Protein AF-A0A933HCQ3-F1 (afdb_monomer_lite)

Radius of gyration: 56.78 Å; chains: 1; bounding box: 106×87×163 Å

Sequence (301 aa):
MKMKKLTSVIAMLVLFSGIAFAVDNGTEFGIEDDLTILGTGGNWNDPDADIDGFTFIGGTIPAAQQLVTGQAGNVAISSAVQIGQAGAPMSYFGSSVTVNGYGIFLSTVQINDGNLKVGTGAAGLVLKSAGNGFAYWQTDTVGAGEPSGTARRVPMYQDDGVGLIETWLYGDVAGGGITLLNNSSMTITGAFGANGAAILGSGLTVTGASTFNGNITSTGTVFVQNGVNVTGGNASVTNNLTVNGNAQLGDAVGDLHAINTPTVAGTALRVLGGNTSGNIIQEWYSGDITAANRVAWIKKK

pLDDT: mean 79.83, std 13.55, range [37.88, 96.75]

Structure (mmCIF, N/CA/C/O backbone):
data_AF-A0A933HCQ3-F1
#
_entry.id   AF-A0A933HCQ3-F1
#
loop_
_atom_site.group_PDB
_atom_site.id
_atom_site.type_symbol
_atom_site.label_atom_id
_atom_site.label_alt_id
_atom_site.label_comp_id
_atom_site.label_asym_id
_atom_site.label_entity_id
_atom_site.label_seq_id
_atom_site.pdbx_PDB_ins_code
_atom_site.Cartn_x
_atom_site.Cartn_y
_atom_site.Cartn_z
_atom_site.occupancy
_atom_site.B_iso_or_equiv
_atom_site.auth_seq_id
_atom_site.auth_comp_id
_atom_site.auth_asym_id
_atom_site.auth_atom_id
_atom_site.pdbx_PDB_model_num
ATOM 1 N N . MET A 1 1 ? 63.234 65.894 -93.753 1.00 37.88 1 MET A N 1
ATOM 2 C CA . MET A 1 1 ? 62.163 65.711 -92.750 1.00 37.88 1 MET A CA 1
ATOM 3 C C . MET A 1 1 ? 61.544 64.327 -92.947 1.00 37.88 1 MET A C 1
ATOM 5 O O . MET A 1 1 ? 60.905 64.089 -93.958 1.00 37.88 1 MET A O 1
ATOM 9 N N . LYS A 1 2 ? 61.926 63.419 -92.035 1.00 40.84 2 LYS A N 1
ATOM 10 C CA . LYS A 1 2 ? 61.314 62.174 -91.508 1.00 40.84 2 LYS A CA 1
ATOM 11 C C . LYS A 1 2 ? 60.194 61.494 -92.324 1.00 40.84 2 LYS A C 1
ATOM 13 O O . LYS A 1 2 ? 59.140 62.073 -92.537 1.00 40.84 2 LYS A O 1
ATOM 18 N N . MET A 1 3 ? 60.466 60.308 -92.884 1.00 40.94 3 MET A N 1
ATOM 19 C CA . MET A 1 3 ? 60.371 58.940 -92.308 1.00 40.94 3 MET A CA 1
ATOM 20 C C . MET A 1 3 ? 58.951 58.350 -92.334 1.00 40.94 3 MET A C 1
ATOM 22 O O . MET A 1 3 ? 58.084 58.724 -91.551 1.00 40.94 3 MET A O 1
ATOM 26 N N . LYS A 1 4 ? 58.762 57.365 -93.222 1.00 43.38 4 LYS A N 1
ATOM 27 C CA . LYS A 1 4 ? 57.616 56.456 -93.305 1.00 43.38 4 LYS A CA 1
ATOM 28 C C . LYS A 1 4 ? 58.140 55.017 -93.402 1.00 43.38 4 LYS A C 1
ATOM 30 O O . LYS A 1 4 ? 58.991 54.748 -94.239 1.00 43.38 4 LYS A O 1
ATOM 35 N N . LYS A 1 5 ? 57.502 54.141 -92.618 1.00 51.41 5 LYS A N 1
ATOM 36 C CA . LYS A 1 5 ? 57.298 52.695 -92.830 1.00 51.41 5 LYS A CA 1
ATOM 37 C C . LYS A 1 5 ? 58.510 51.764 -92.687 1.00 51.41 5 LYS A C 1
ATOM 39 O O . LYS A 1 5 ? 59.228 51.545 -93.651 1.00 51.41 5 LYS A O 1
ATOM 44 N N . LEU A 1 6 ? 58.594 51.080 -91.541 1.00 47.34 6 LEU A N 1
ATOM 45 C CA . LEU A 1 6 ? 58.936 49.651 -91.497 1.00 47.34 6 LEU A CA 1
ATOM 46 C C . LEU A 1 6 ? 58.499 49.051 -90.148 1.00 47.34 6 LEU A C 1
ATOM 48 O O . LEU A 1 6 ? 59.204 49.141 -89.148 1.00 47.34 6 LEU A O 1
ATOM 52 N N . THR A 1 7 ? 57.293 48.490 -90.093 1.00 50.88 7 THR A N 1
ATOM 53 C CA . THR A 1 7 ? 56.787 47.773 -88.908 1.00 50.88 7 THR A CA 1
ATOM 54 C C . THR A 1 7 ? 55.817 46.692 -89.378 1.00 50.88 7 THR A C 1
ATOM 56 O O . THR A 1 7 ? 54.612 46.886 -89.314 1.00 50.88 7 THR A O 1
ATOM 59 N N . SER A 1 8 ? 56.326 45.608 -89.976 1.00 50.59 8 SER A N 1
ATOM 60 C CA . SER A 1 8 ? 55.549 44.398 -90.328 1.00 50.59 8 SER A CA 1
ATOM 61 C C . SER A 1 8 ? 56.470 43.291 -90.865 1.00 50.59 8 SER A C 1
ATOM 63 O O . SER A 1 8 ? 56.452 43.064 -92.064 1.00 50.59 8 SER A O 1
ATOM 65 N N . VAL A 1 9 ? 57.292 42.626 -90.030 1.00 51.97 9 VAL A N 1
ATOM 66 C CA . VAL A 1 9 ? 57.877 41.301 -90.396 1.00 51.97 9 VAL A CA 1
ATOM 67 C C . VAL A 1 9 ? 58.128 40.354 -89.196 1.00 51.97 9 VAL A C 1
ATOM 69 O O . VAL A 1 9 ? 58.150 39.149 -89.396 1.00 51.97 9 VAL A O 1
ATOM 72 N N . ILE A 1 10 ? 58.239 40.794 -87.934 1.00 50.91 10 ILE A N 1
ATOM 73 C CA . ILE A 1 10 ? 58.617 39.883 -86.817 1.00 50.91 10 ILE A CA 1
ATOM 74 C C . ILE A 1 10 ? 57.425 39.542 -85.900 1.00 50.91 10 ILE A C 1
ATOM 76 O O . ILE A 1 10 ? 57.468 39.766 -84.697 1.00 50.91 10 ILE A O 1
ATOM 80 N N . ALA A 1 11 ? 56.324 39.040 -86.467 1.00 48.50 11 ALA A N 1
ATOM 81 C CA . ALA A 1 11 ? 55.184 38.516 -85.690 1.00 48.50 11 ALA A CA 1
ATOM 82 C C . ALA A 1 11 ? 54.488 37.308 -86.353 1.00 48.50 11 ALA A C 1
ATOM 84 O O . ALA A 1 11 ? 53.366 36.963 -85.997 1.00 48.50 11 ALA A O 1
ATOM 85 N N . MET A 1 12 ? 55.136 36.660 -87.328 1.00 50.03 12 MET A N 1
ATOM 86 C CA . MET A 1 12 ? 54.518 35.611 -88.149 1.00 50.03 12 MET A CA 1
ATOM 87 C C . MET A 1 12 ? 55.419 34.372 -88.274 1.00 50.03 12 MET A C 1
ATOM 89 O O . MET A 1 12 ? 55.609 33.843 -89.362 1.00 50.03 12 MET A O 1
ATOM 93 N N . LEU A 1 13 ? 56.017 33.923 -87.163 1.00 48.66 13 LEU A N 1
ATOM 94 C CA . LEU A 1 13 ? 56.815 32.686 -87.134 1.00 48.66 13 LEU A CA 1
ATOM 95 C C . LEU A 1 13 ? 56.690 31.889 -85.818 1.00 48.66 13 LEU A C 1
ATOM 97 O O . LEU A 1 13 ? 57.643 31.249 -85.396 1.00 48.66 13 LEU A O 1
ATOM 101 N N . VAL A 1 14 ? 55.523 31.928 -85.158 1.00 53.59 14 VAL A N 1
ATOM 102 C CA . VAL A 1 14 ? 55.196 31.046 -84.008 1.00 53.59 14 VAL A CA 1
ATOM 103 C C . VAL A 1 14 ? 53.723 30.583 -84.049 1.00 53.59 14 VAL A C 1
ATOM 105 O O . VAL A 1 14 ? 53.085 30.418 -83.020 1.00 53.59 14 VAL A O 1
ATOM 108 N N . LEU A 1 15 ? 53.132 30.408 -85.240 1.00 51.41 15 LEU A N 1
ATOM 109 C CA . LEU A 1 15 ? 51.701 30.063 -85.385 1.00 51.41 15 LEU A CA 1
ATOM 110 C C . LEU A 1 15 ? 51.411 28.662 -85.948 1.00 51.41 15 LEU A C 1
ATOM 112 O O . LEU A 1 15 ? 50.277 28.379 -86.308 1.00 51.41 15 LEU A O 1
ATOM 116 N N . PHE A 1 16 ? 52.394 27.759 -85.977 1.00 51.88 16 PHE A N 1
ATOM 117 C CA . PHE A 1 16 ? 52.170 26.362 -86.377 1.00 51.88 16 PHE A CA 1
ATOM 118 C C . PHE A 1 16 ? 52.941 25.363 -85.503 1.00 51.88 16 PHE A C 1
ATOM 120 O O . PHE A 1 16 ? 53.554 24.423 -86.001 1.00 51.88 16 PHE A O 1
ATOM 127 N N . SER A 1 17 ? 52.893 25.515 -84.177 1.00 53.47 17 SER A N 1
ATOM 128 C CA . SER A 1 17 ? 52.980 24.322 -83.329 1.00 53.47 17 SER A CA 1
ATOM 129 C C . SER A 1 17 ? 51.619 23.641 -83.425 1.00 53.47 17 SER A C 1
ATOM 131 O O . SER A 1 17 ? 50.666 24.064 -82.769 1.00 53.47 17 SER A O 1
ATOM 133 N N . GLY A 1 18 ? 51.505 22.669 -84.333 1.00 51.50 18 GLY A N 1
ATOM 134 C CA . GLY A 1 18 ? 50.311 21.846 -84.456 1.00 51.50 18 GLY A CA 1
ATOM 135 C C . GLY A 1 18 ? 49.920 21.338 -83.077 1.00 51.50 18 GLY A C 1
ATOM 136 O O . GLY A 1 18 ? 50.744 20.763 -82.366 1.00 51.50 18 GLY A O 1
ATOM 137 N N . ILE A 1 19 ? 48.682 21.614 -82.683 1.00 54.12 19 ILE A N 1
ATOM 138 C CA . ILE A 1 19 ? 48.074 20.976 -81.527 1.00 54.12 19 ILE A CA 1
ATOM 139 C C . ILE A 1 19 ? 48.053 19.497 -81.898 1.00 54.12 19 ILE A C 1
ATOM 141 O O . ILE A 1 19 ? 47.295 19.089 -82.778 1.00 54.12 19 ILE A O 1
ATOM 145 N N . ALA A 1 20 ? 48.965 18.720 -81.319 1.00 47.94 20 ALA A N 1
ATOM 146 C CA . ALA A 1 20 ? 48.903 17.277 -81.391 1.00 47.94 20 ALA A CA 1
ATOM 147 C C . ALA A 1 20 ? 47.649 16.872 -80.615 1.00 47.94 20 ALA A C 1
ATOM 149 O O . ALA A 1 20 ? 47.683 16.690 -79.401 1.00 47.94 20 ALA A O 1
ATOM 150 N N . PHE A 1 21 ? 46.516 16.806 -81.310 1.00 58.28 21 PHE A N 1
ATOM 151 C CA . PHE A 1 21 ? 45.430 15.958 -80.865 1.00 58.28 21 PHE A CA 1
ATOM 152 C C . PHE A 1 21 ? 46.022 14.556 -80.822 1.00 58.28 21 PHE A C 1
ATOM 154 O O . PHE A 1 21 ? 46.608 14.108 -81.812 1.00 58.28 21 PHE A O 1
ATOM 161 N N . ALA A 1 22 ? 45.961 13.910 -79.660 1.00 53.69 22 ALA A N 1
ATOM 162 C CA . ALA A 1 22 ? 46.227 12.487 -79.589 1.00 53.69 22 ALA A CA 1
ATOM 163 C C . ALA A 1 22 ? 45.331 11.837 -80.649 1.00 53.69 22 ALA A C 1
ATOM 165 O O . ALA A 1 22 ? 44.110 11.972 -80.599 1.00 53.69 22 ALA A O 1
ATOM 166 N N . VAL A 1 23 ? 45.955 11.273 -81.681 1.00 55.88 23 VAL A N 1
ATOM 167 C CA . VAL A 1 23 ? 45.245 10.505 -82.695 1.00 55.88 23 VAL A CA 1
ATOM 168 C C . VAL A 1 23 ? 44.651 9.329 -81.942 1.00 55.88 23 VAL A C 1
ATOM 170 O O . VAL A 1 23 ? 45.407 8.551 -81.359 1.00 55.88 23 VAL A O 1
ATOM 173 N N . ASP A 1 24 ? 43.322 9.259 -81.904 1.00 55.72 24 ASP A N 1
ATOM 174 C CA . ASP A 1 24 ? 42.606 8.068 -81.468 1.00 55.72 24 ASP A CA 1
ATOM 175 C C . ASP A 1 24 ? 43.203 6.880 -82.229 1.00 55.72 24 ASP A C 1
ATOM 177 O O . ASP A 1 24 ? 43.185 6.832 -83.463 1.00 55.72 24 ASP A O 1
ATOM 181 N N . ASN A 1 25 ? 43.851 5.980 -81.495 1.00 66.06 25 ASN A N 1
ATOM 182 C CA . ASN A 1 25 ? 44.544 4.849 -82.091 1.00 66.06 25 ASN A CA 1
ATOM 183 C C . ASN A 1 25 ? 43.586 3.678 -82.365 1.00 66.06 25 ASN A C 1
ATOM 185 O O . ASN A 1 25 ? 44.060 2.594 -82.703 1.00 66.06 25 ASN A O 1
ATOM 189 N N . GLY A 1 26 ? 42.271 3.886 -82.210 1.00 64.81 26 GLY A N 1
ATOM 190 C CA . GLY A 1 26 ? 41.245 2.878 -82.443 1.00 64.81 26 GLY A CA 1
ATOM 191 C C . GLY A 1 26 ? 41.309 1.719 -81.453 1.00 64.81 26 GLY A C 1
ATOM 192 O O . GLY A 1 26 ? 40.880 0.621 -81.790 1.00 64.81 26 GLY A O 1
ATOM 193 N N . THR A 1 27 ? 41.882 1.934 -80.262 1.00 65.62 27 THR A N 1
ATOM 194 C CA . THR A 1 27 ? 41.908 0.922 -79.185 1.00 65.62 27 THR A CA 1
ATOM 195 C C . THR A 1 27 ? 40.726 1.083 -78.220 1.00 65.62 27 THR A C 1
ATOM 197 O O . THR A 1 27 ? 40.665 0.404 -77.200 1.00 65.62 27 THR A O 1
ATOM 200 N N . GLU A 1 28 ? 39.789 1.989 -78.508 1.00 74.06 28 GLU A N 1
ATOM 201 C CA . GLU A 1 28 ? 38.552 2.119 -77.741 1.00 74.06 28 GLU A CA 1
ATOM 202 C C . GLU A 1 28 ? 37.567 1.003 -78.120 1.00 74.06 28 GLU A C 1
ATOM 204 O O . GLU A 1 28 ? 37.415 0.652 -79.290 1.00 74.06 28 GLU A O 1
ATOM 209 N N . PHE A 1 29 ? 36.894 0.454 -77.110 1.00 73.50 29 PHE A N 1
ATOM 210 C CA . PHE A 1 29 ? 35.727 -0.401 -77.293 1.00 73.50 29 PHE A CA 1
ATOM 211 C C . PHE A 1 29 ? 34.620 0.400 -77.997 1.00 73.50 29 PHE A C 1
ATOM 213 O O . PHE A 1 29 ? 34.335 1.541 -77.622 1.00 73.50 29 PHE A O 1
ATOM 220 N N . GLY A 1 30 ? 34.010 -0.173 -79.034 1.00 69.69 30 GLY A N 1
ATOM 221 C CA . GLY A 1 30 ? 32.873 0.427 -79.726 1.00 69.69 30 GLY A CA 1
ATOM 222 C C . GLY A 1 30 ? 31.637 0.535 -78.825 1.00 69.69 30 GLY A C 1
ATOM 223 O O . GLY A 1 30 ? 31.580 -0.023 -77.734 1.00 69.69 30 GLY A O 1
ATOM 224 N N . ILE A 1 31 ? 30.600 1.230 -79.303 1.00 66.25 31 ILE A N 1
ATOM 225 C CA . ILE A 1 31 ? 29.350 1.484 -78.554 1.00 66.25 31 ILE A CA 1
ATOM 226 C C . ILE A 1 31 ? 28.587 0.210 -78.121 1.00 66.25 31 ILE A C 1
ATOM 228 O O . ILE A 1 31 ? 27.698 0.294 -77.278 1.00 66.25 31 ILE A O 1
ATOM 232 N N . GLU A 1 32 ? 28.934 -0.956 -78.672 1.00 70.31 32 GLU A N 1
ATOM 233 C CA . GLU A 1 32 ? 28.283 -2.250 -78.416 1.00 70.31 32 GLU A CA 1
ATOM 234 C 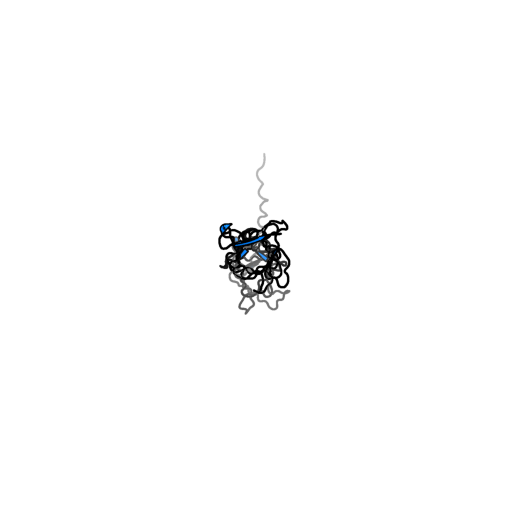C . GLU A 1 32 ? 29.232 -3.319 -77.850 1.00 70.31 32 GLU A C 1
ATOM 236 O O . GLU A 1 32 ? 28.832 -4.475 -77.722 1.00 70.31 32 GLU A O 1
ATOM 241 N N . ASP A 1 33 ? 30.480 -2.978 -77.521 1.00 69.75 33 ASP A N 1
ATOM 242 C CA . ASP A 1 33 ? 31.437 -3.999 -77.102 1.00 69.75 33 ASP A CA 1
ATOM 243 C C . ASP A 1 33 ? 31.295 -4.324 -75.607 1.00 69.75 33 ASP A C 1
ATOM 245 O O . ASP A 1 33 ? 31.508 -3.480 -74.733 1.00 69.75 33 ASP A O 1
ATOM 249 N N . ASP A 1 34 ? 30.995 -5.588 -75.309 1.00 78.56 34 ASP A N 1
ATOM 250 C CA . ASP A 1 34 ? 31.027 -6.123 -73.951 1.00 78.56 34 ASP A CA 1
ATOM 251 C C . ASP A 1 34 ? 32.463 -6.497 -73.552 1.00 78.56 34 ASP A C 1
ATOM 253 O O . ASP A 1 34 ? 33.114 -7.332 -74.189 1.00 78.56 34 ASP A O 1
ATOM 257 N N . LEU A 1 35 ? 32.950 -5.955 -72.433 1.00 80.12 35 LEU A N 1
ATOM 258 C CA . LEU A 1 35 ? 34.196 -6.417 -71.824 1.00 80.12 35 LEU A CA 1
ATOM 259 C C . LEU A 1 35 ? 33.916 -7.626 -70.928 1.00 80.12 35 LEU A C 1
ATOM 261 O O . LEU A 1 35 ? 33.412 -7.496 -69.813 1.00 80.12 35 LEU A O 1
ATOM 265 N N . THR A 1 36 ? 34.297 -8.811 -71.401 1.00 79.56 36 THR A N 1
ATOM 266 C CA . THR A 1 36 ? 34.329 -10.017 -70.565 1.00 79.56 36 THR A CA 1
ATOM 267 C C . THR A 1 36 ? 35.762 -10.316 -70.155 1.00 79.56 36 THR A C 1
ATOM 269 O O . THR A 1 36 ? 36.598 -10.639 -70.997 1.00 79.56 36 THR A O 1
ATOM 272 N N . ILE A 1 37 ? 36.039 -10.257 -68.853 1.00 82.44 37 ILE A N 1
ATOM 273 C CA . ILE A 1 37 ? 37.315 -10.700 -68.287 1.00 82.44 37 ILE A CA 1
ATOM 274 C C . ILE A 1 37 ? 37.092 -12.071 -67.654 1.00 82.44 37 ILE A C 1
ATOM 276 O O . ILE A 1 37 ? 36.311 -12.211 -66.713 1.00 82.44 37 ILE A O 1
ATOM 280 N N . LEU A 1 38 ? 37.752 -13.094 -68.198 1.00 78.38 38 LEU A N 1
ATOM 281 C CA . LEU A 1 38 ? 37.726 -14.450 -67.659 1.00 78.38 38 LEU A CA 1
ATOM 282 C C . LEU A 1 38 ? 39.051 -14.729 -66.958 1.00 78.38 38 LEU A C 1
ATOM 284 O O . LEU A 1 38 ? 40.097 -14.792 -67.599 1.00 78.38 38 LEU A O 1
ATOM 288 N N . GLY A 1 39 ? 38.978 -14.909 -65.646 1.00 74.56 39 GLY A N 1
ATOM 289 C CA . GLY A 1 39 ? 40.108 -15.291 -64.819 1.00 74.56 39 GLY A CA 1
ATOM 290 C C . GLY A 1 39 ? 40.400 -16.786 -64.833 1.00 74.56 39 GLY A C 1
ATOM 291 O O . GLY A 1 39 ? 39.472 -17.601 -64.845 1.00 74.56 39 GLY A O 1
ATOM 292 N N . THR A 1 40 ? 41.676 -17.170 -64.772 1.00 74.81 40 THR A N 1
ATOM 293 C CA . THR A 1 40 ? 42.078 -18.563 -64.516 1.00 74.81 40 THR A CA 1
ATOM 294 C C . THR A 1 40 ? 43.192 -18.610 -63.481 1.00 74.81 40 THR A C 1
ATOM 296 O O . THR A 1 40 ? 44.354 -18.391 -63.807 1.00 74.81 40 THR A O 1
ATOM 299 N N . GLY A 1 41 ? 42.850 -18.984 -62.246 1.00 73.19 41 GLY A N 1
ATOM 300 C CA . GLY A 1 41 ? 43.838 -19.230 -61.193 1.00 73.19 41 GLY A CA 1
ATOM 301 C C . GLY A 1 41 ? 44.314 -17.988 -60.437 1.00 73.19 41 GLY A C 1
ATOM 302 O O . GLY A 1 41 ? 45.302 -18.103 -59.707 1.00 73.19 41 GLY A O 1
ATOM 303 N N . GLY A 1 42 ? 43.619 -16.852 -60.563 1.00 69.56 42 GLY A N 1
ATOM 304 C CA . GLY A 1 42 ? 43.935 -15.647 -59.813 1.00 69.56 42 GLY A CA 1
ATOM 305 C C . GLY A 1 42 ? 43.975 -15.878 -58.299 1.00 69.56 42 GLY A C 1
ATOM 306 O O . GLY A 1 42 ? 43.180 -16.627 -57.718 1.00 69.56 42 GLY A O 1
ATOM 307 N N . ASN A 1 43 ? 44.940 -15.243 -57.643 1.00 71.94 43 ASN A N 1
ATOM 308 C CA . ASN A 1 43 ? 45.047 -15.188 -56.187 1.00 71.94 43 ASN A CA 1
ATOM 309 C C . ASN A 1 43 ? 45.206 -13.725 -55.747 1.00 71.94 43 ASN A C 1
ATOM 311 O O . ASN A 1 43 ? 45.277 -12.830 -56.575 1.00 71.94 43 ASN A O 1
ATOM 315 N N . TRP A 1 44 ? 45.266 -13.447 -54.444 1.00 63.47 44 TRP A N 1
ATOM 316 C CA . TRP A 1 44 ? 45.391 -12.064 -53.955 1.00 63.47 44 TRP A CA 1
ATOM 317 C C . TRP A 1 44 ? 46.616 -11.301 -54.496 1.00 63.47 44 TRP A C 1
ATOM 319 O O . TRP A 1 44 ? 46.587 -10.077 -54.526 1.00 63.47 44 TRP A O 1
ATOM 329 N N . ASN A 1 45 ? 47.674 -12.003 -54.917 1.00 71.94 45 ASN A N 1
ATOM 330 C CA . ASN A 1 45 ? 48.872 -11.412 -55.520 1.00 71.94 45 ASN A CA 1
ATOM 331 C C . ASN A 1 45 ? 48.827 -11.379 -57.059 1.00 71.94 45 ASN A C 1
ATOM 333 O O . ASN A 1 45 ? 49.759 -10.864 -57.670 1.00 71.94 45 ASN A O 1
ATOM 337 N N . ASP A 1 46 ? 47.798 -11.967 -57.668 1.00 74.50 46 ASP A N 1
ATOM 338 C CA . ASP A 1 46 ? 47.586 -12.040 -59.115 1.00 74.50 46 ASP A CA 1
ATOM 339 C C . ASP A 1 46 ? 46.074 -11.978 -59.391 1.00 74.50 46 ASP A C 1
ATOM 341 O O . ASP A 1 46 ? 45.439 -13.021 -59.583 1.00 74.50 46 ASP A O 1
ATOM 345 N N . PRO A 1 47 ? 45.444 -10.795 -59.250 1.00 78.31 47 PRO A N 1
ATOM 346 C CA . PRO A 1 47 ? 44.017 -10.657 -59.487 1.00 78.31 47 PRO A CA 1
ATOM 347 C C . PRO A 1 47 ? 43.718 -10.796 -60.983 1.00 78.31 47 PRO A C 1
ATOM 349 O O . PRO A 1 47 ? 44.391 -10.206 -61.822 1.00 78.31 47 PRO A O 1
ATOM 352 N N . ASP A 1 48 ? 42.650 -11.520 -61.317 1.00 78.25 48 ASP A N 1
ATOM 353 C CA . ASP A 1 48 ? 42.224 -11.703 -62.711 1.00 78.25 48 ASP A CA 1
ATOM 354 C C . ASP A 1 48 ? 41.800 -10.377 -63.386 1.00 78.25 48 ASP A C 1
ATOM 356 O O . ASP A 1 48 ? 41.818 -10.259 -64.610 1.00 78.25 48 ASP A O 1
ATOM 360 N N . ALA A 1 49 ? 41.423 -9.375 -62.587 1.00 82.75 49 ALA A N 1
ATOM 361 C CA . ALA A 1 49 ? 41.222 -7.994 -63.006 1.00 82.75 49 ALA A CA 1
ATOM 362 C C . ALA A 1 49 ? 41.551 -7.049 -61.844 1.00 82.75 49 ALA A C 1
ATOM 364 O O . ALA A 1 49 ? 41.060 -7.256 -60.732 1.00 82.75 49 ALA A O 1
ATOM 365 N N . ASP A 1 50 ? 42.321 -5.998 -62.123 1.00 80.69 50 ASP A N 1
ATOM 366 C CA . ASP A 1 50 ? 42.508 -4.862 -61.222 1.00 80.69 50 ASP A CA 1
ATOM 367 C C . ASP A 1 50 ? 41.968 -3.592 -61.887 1.00 80.69 50 ASP A C 1
ATOM 369 O O . ASP A 1 50 ? 42.218 -3.338 -63.069 1.00 80.69 50 ASP A O 1
ATOM 373 N N . ILE A 1 51 ? 41.166 -2.831 -61.146 1.00 82.19 51 ILE A N 1
ATOM 374 C CA . ILE A 1 51 ? 40.490 -1.630 -61.637 1.00 82.19 51 ILE A CA 1
ATOM 375 C C . ILE A 1 51 ? 40.982 -0.454 -60.803 1.00 82.19 51 ILE A C 1
ATOM 377 O O . ILE A 1 51 ? 40.440 -0.143 -59.741 1.00 82.19 51 ILE A O 1
ATOM 381 N N . ASP A 1 52 ? 41.997 0.218 -61.331 1.00 77.50 52 ASP A N 1
ATOM 382 C CA . ASP A 1 52 ? 42.613 1.378 -60.706 1.00 77.50 52 ASP A CA 1
ATOM 383 C C . ASP A 1 52 ? 42.028 2.707 -61.198 1.00 77.50 52 ASP A C 1
ATOM 385 O O . ASP A 1 52 ? 41.461 2.834 -62.285 1.00 77.50 52 ASP A O 1
ATOM 389 N N . GLY A 1 53 ? 42.234 3.755 -60.399 1.00 81.06 53 GLY A N 1
ATOM 390 C CA . GLY A 1 53 ? 41.892 5.122 -60.786 1.00 81.06 53 GLY A CA 1
ATOM 391 C C . GLY A 1 53 ? 40.404 5.444 -60.645 1.00 81.06 53 GLY A C 1
ATOM 392 O O . GLY A 1 53 ? 39.719 4.918 -59.772 1.00 81.06 53 GLY A O 1
ATOM 393 N N . PHE A 1 54 ? 39.928 6.418 -61.421 1.00 77.06 54 PHE A N 1
ATOM 394 C CA . PHE A 1 54 ? 38.506 6.751 -61.475 1.00 77.06 54 PHE A CA 1
ATOM 395 C C . PHE A 1 54 ? 37.850 5.879 -62.542 1.00 77.06 54 PHE A C 1
ATOM 397 O O . PHE A 1 54 ? 38.037 6.128 -63.732 1.00 77.06 54 PHE A O 1
ATOM 404 N N . THR A 1 55 ? 37.091 4.874 -62.115 1.00 81.88 55 THR A N 1
ATOM 405 C CA . THR A 1 55 ? 36.382 3.975 -63.028 1.00 81.88 55 THR A CA 1
ATOM 406 C C . THR A 1 55 ? 34.884 4.163 -62.906 1.00 81.88 55 THR A C 1
ATOM 408 O O . THR A 1 55 ? 34.337 4.331 -61.815 1.00 81.88 55 THR A O 1
ATOM 411 N N . PHE A 1 56 ? 34.211 4.120 -64.048 1.00 76.62 56 PHE A N 1
ATOM 412 C CA . PHE A 1 56 ? 32.776 4.269 -64.148 1.00 76.62 56 PHE A CA 1
ATOM 413 C C . PHE A 1 56 ? 32.188 3.060 -64.873 1.00 76.62 56 PHE A C 1
ATOM 415 O O . PHE A 1 56 ? 32.590 2.765 -65.995 1.00 76.62 56 PHE A O 1
ATOM 422 N N . ILE A 1 57 ? 31.246 2.363 -64.237 1.00 82.00 57 ILE A N 1
ATOM 423 C CA . ILE A 1 57 ? 30.592 1.173 -64.794 1.00 82.00 57 ILE A CA 1
ATOM 424 C C . ILE A 1 57 ? 29.093 1.467 -64.954 1.00 82.00 57 ILE A C 1
ATOM 426 O O . ILE A 1 57 ? 28.397 1.760 -63.979 1.00 82.00 57 ILE A O 1
ATOM 430 N N . GLY A 1 58 ? 28.588 1.381 -66.188 1.00 79.81 58 GLY A N 1
ATOM 431 C CA . GLY A 1 58 ? 27.175 1.594 -66.532 1.00 79.81 58 GLY A CA 1
ATOM 432 C C . GLY A 1 58 ? 26.910 2.843 -67.384 1.00 79.81 58 GLY A C 1
ATOM 433 O O . GLY A 1 58 ? 27.824 3.439 -67.945 1.00 79.81 58 GLY A O 1
ATOM 434 N N . GLY A 1 59 ? 25.636 3.234 -67.507 1.00 72.56 59 GLY A N 1
ATOM 435 C CA . GLY A 1 59 ? 25.207 4.408 -68.286 1.00 72.56 59 GLY A CA 1
ATOM 436 C C . GLY A 1 59 ? 25.514 5.746 -67.603 1.00 72.56 59 GLY A C 1
ATOM 437 O O . GLY A 1 59 ? 25.762 5.782 -66.400 1.00 72.56 59 GLY A O 1
ATOM 438 N N . THR A 1 60 ? 25.478 6.853 -68.353 1.00 73.19 60 THR A N 1
ATOM 439 C CA . THR A 1 60 ? 25.828 8.203 -67.870 1.00 73.19 60 THR A CA 1
ATOM 440 C C . THR A 1 60 ? 25.056 8.588 -66.599 1.00 73.19 60 THR A C 1
ATOM 442 O O . THR A 1 60 ? 23.831 8.700 -66.624 1.00 73.19 60 THR A O 1
ATOM 445 N N . ILE A 1 61 ? 25.766 8.843 -65.492 1.00 66.62 61 ILE A N 1
ATOM 446 C CA . ILE A 1 61 ? 25.175 9.406 -64.270 1.00 66.62 61 ILE A CA 1
ATOM 447 C C . ILE A 1 61 ? 25.035 10.913 -64.485 1.00 66.62 61 ILE A C 1
ATOM 449 O O . ILE A 1 61 ? 26.031 11.574 -64.795 1.00 66.62 61 ILE A O 1
ATOM 453 N N . PRO A 1 62 ? 23.838 11.496 -64.307 1.00 73.75 62 PRO A N 1
ATOM 454 C CA . PRO A 1 62 ? 23.694 12.943 -64.268 1.00 73.75 62 PRO A CA 1
ATOM 455 C C . PRO A 1 62 ? 24.623 13.525 -63.199 1.00 73.75 62 PRO A C 1
ATOM 457 O O . PRO A 1 62 ? 24.626 13.038 -62.073 1.00 73.75 62 PRO A O 1
ATOM 460 N N . ALA A 1 63 ? 25.363 14.594 -63.505 1.00 68.50 63 ALA A N 1
ATOM 461 C CA . ALA A 1 63 ? 26.348 15.183 -62.585 1.00 68.50 63 ALA A CA 1
ATOM 462 C C . ALA A 1 63 ? 25.800 15.466 -61.164 1.00 68.50 63 ALA A C 1
ATOM 464 O O . ALA A 1 63 ? 26.539 15.410 -60.188 1.00 68.50 63 ALA A O 1
ATOM 465 N N . ALA A 1 64 ? 24.491 15.705 -61.030 1.00 63.09 64 ALA A N 1
ATOM 466 C CA . ALA A 1 64 ? 23.810 15.910 -59.750 1.00 63.09 64 ALA A CA 1
ATOM 467 C C . ALA A 1 64 ? 23.721 14.659 -58.844 1.00 63.09 64 ALA A C 1
ATOM 469 O O . ALA A 1 64 ? 23.405 14.790 -57.665 1.00 63.09 64 ALA A O 1
ATOM 470 N N . GLN A 1 65 ? 23.965 13.460 -59.375 1.00 62.72 65 GLN A N 1
ATOM 471 C CA . GLN A 1 65 ? 23.896 12.177 -58.660 1.00 62.72 65 GLN A CA 1
ATOM 472 C C . GLN A 1 65 ? 25.283 11.551 -58.433 1.00 62.72 65 GLN A C 1
ATOM 474 O O . GLN A 1 65 ? 25.391 10.482 -57.832 1.00 62.72 65 GLN A O 1
ATOM 479 N N . GLN A 1 66 ? 26.354 12.209 -58.889 1.00 67.00 66 GLN A N 1
ATOM 480 C CA . GLN A 1 66 ? 27.721 11.744 -58.693 1.00 67.00 66 GLN A CA 1
ATOM 481 C C . GLN A 1 66 ? 28.165 12.036 -57.251 1.00 67.00 66 GLN A C 1
ATOM 483 O O . GLN A 1 66 ? 28.671 13.107 -56.932 1.00 67.00 66 GLN A O 1
ATOM 488 N N . LEU A 1 67 ? 27.936 11.065 -56.364 1.00 63.84 67 LEU A N 1
ATOM 489 C CA . LEU A 1 67 ? 28.303 11.142 -54.942 1.00 63.84 67 LEU A CA 1
ATOM 490 C C . LEU A 1 67 ? 29.787 10.846 -54.675 1.00 63.84 67 LEU A C 1
ATOM 492 O O . LEU A 1 67 ? 30.260 11.048 -53.558 1.00 63.84 67 LEU A O 1
ATOM 496 N N . VAL A 1 68 ? 30.526 10.378 -55.683 1.00 68.12 68 VAL A N 1
ATOM 497 C CA . VAL A 1 68 ? 31.978 10.203 -55.602 1.00 68.12 68 VAL A CA 1
ATOM 498 C C . VAL A 1 68 ? 32.685 11.459 -56.098 1.00 68.12 68 VAL A C 1
ATOM 500 O O . VAL A 1 68 ? 32.329 12.033 -57.126 1.00 68.12 68 VAL A O 1
ATOM 503 N N . THR A 1 69 ? 33.712 11.897 -55.379 1.00 68.44 69 THR A N 1
ATOM 504 C CA . THR A 1 69 ? 34.580 12.976 -55.857 1.00 68.44 69 THR A CA 1
ATOM 505 C C . THR A 1 69 ? 35.347 12.489 -57.094 1.00 68.44 69 THR A C 1
ATOM 507 O O . THR A 1 69 ? 35.624 11.302 -57.225 1.00 68.44 69 THR A O 1
ATOM 510 N N . GLY A 1 70 ? 35.724 13.363 -58.030 1.00 65.81 70 GLY A N 1
ATOM 511 C CA . GLY A 1 70 ? 36.544 12.975 -59.198 1.00 65.81 70 GLY A CA 1
ATOM 512 C C . GLY A 1 70 ? 37.994 12.587 -58.855 1.00 65.81 70 GLY A C 1
ATOM 513 O O . GLY A 1 70 ? 38.885 12.760 -59.678 1.00 65.81 70 GLY A O 1
ATOM 514 N N . GLN A 1 71 ? 38.254 12.164 -57.617 1.00 74.06 71 GLN A N 1
ATOM 515 C CA . GLN A 1 71 ? 39.563 11.732 -57.147 1.00 74.06 71 GLN A CA 1
ATOM 516 C C . GLN A 1 71 ? 39.866 10.314 -57.645 1.00 74.06 71 GLN A C 1
ATOM 518 O O . GLN A 1 71 ? 38.957 9.506 -57.853 1.00 74.06 71 GLN A O 1
ATOM 523 N N . ALA A 1 72 ? 41.153 10.021 -57.833 1.00 69.25 72 ALA A N 1
ATOM 524 C CA . ALA A 1 72 ? 41.614 8.688 -58.202 1.00 69.25 72 ALA A CA 1
ATOM 525 C C . ALA A 1 72 ? 41.259 7.656 -57.114 1.00 69.25 72 ALA A C 1
ATOM 527 O O . ALA A 1 72 ? 41.296 7.971 -55.924 1.00 69.25 72 ALA A O 1
ATOM 528 N N . GLY A 1 73 ? 40.939 6.431 -57.536 1.00 71.75 73 GLY A N 1
ATOM 529 C CA . GLY A 1 73 ? 40.578 5.309 -56.663 1.00 71.75 73 GLY A CA 1
ATOM 530 C C . GLY A 1 73 ? 39.075 5.152 -56.415 1.00 71.75 73 GLY A C 1
ATOM 531 O O . GLY A 1 73 ? 38.676 4.297 -55.631 1.00 71.75 73 GLY A O 1
ATOM 532 N N . ASN A 1 74 ? 38.234 5.966 -57.059 1.00 75.44 74 ASN A N 1
ATOM 533 C CA . ASN A 1 74 ? 36.784 5.844 -56.953 1.00 75.44 74 ASN A CA 1
ATOM 534 C C . ASN A 1 74 ? 36.226 4.971 -58.078 1.00 75.44 74 ASN A C 1
ATOM 536 O O . ASN A 1 74 ? 36.433 5.254 -59.257 1.00 75.44 74 ASN A O 1
ATOM 540 N N . VAL A 1 75 ? 35.432 3.968 -57.706 1.00 79.44 75 VAL A N 1
ATOM 541 C CA . VAL A 1 75 ? 34.597 3.206 -58.638 1.00 79.44 75 VAL A CA 1
ATOM 542 C C . VAL A 1 75 ? 33.154 3.680 -58.483 1.00 79.44 75 VAL A C 1
ATOM 544 O O . VAL A 1 75 ? 32.558 3.544 -57.414 1.00 79.44 75 VAL A O 1
ATOM 547 N N . ALA A 1 76 ? 32.593 4.261 -59.541 1.00 76.81 76 ALA A N 1
ATOM 548 C CA . ALA A 1 76 ? 31.190 4.655 -59.609 1.00 76.81 76 ALA A CA 1
ATOM 549 C C . ALA A 1 76 ? 30.406 3.645 -60.441 1.00 76.81 76 ALA A C 1
ATOM 551 O O . ALA A 1 76 ? 30.811 3.311 -61.553 1.00 76.81 76 ALA A O 1
ATOM 552 N N . ILE A 1 77 ? 29.262 3.196 -59.927 1.00 79.75 77 ILE A N 1
ATOM 553 C CA . ILE A 1 77 ? 28.392 2.270 -60.650 1.00 79.75 77 ILE A CA 1
ATOM 554 C C . ILE A 1 77 ? 26.983 2.851 -60.704 1.00 79.75 77 ILE A C 1
ATOM 556 O O . ILE A 1 77 ? 26.396 3.157 -59.668 1.00 79.75 77 ILE A O 1
ATOM 560 N N . SER A 1 78 ? 26.464 3.061 -61.914 1.00 72.38 78 SER A N 1
ATOM 561 C CA . SER A 1 78 ? 25.228 3.826 -62.150 1.00 72.38 78 SER A CA 1
ATOM 562 C C . SER A 1 78 ? 23.953 2.994 -62.221 1.00 72.38 78 SER A C 1
ATOM 564 O O . SER A 1 78 ? 22.855 3.537 -62.327 1.00 72.38 78 SER A O 1
ATOM 566 N N . SER A 1 79 ? 24.100 1.673 -62.228 1.00 75.31 79 SER A N 1
ATOM 567 C CA . SER A 1 79 ? 23.042 0.704 -62.512 1.00 75.31 79 SER A CA 1
ATOM 568 C C . SER A 1 79 ? 23.105 -0.463 -61.519 1.00 75.31 79 SER A C 1
ATOM 570 O O . SER A 1 79 ? 23.764 -0.377 -60.482 1.00 75.31 79 SER A O 1
ATOM 572 N N . ALA A 1 80 ? 22.399 -1.559 -61.800 1.00 70.00 80 ALA A N 1
ATOM 573 C CA . ALA A 1 80 ? 22.468 -2.753 -60.969 1.00 70.00 80 ALA A CA 1
ATOM 574 C C . ALA A 1 80 ? 23.858 -3.402 -61.060 1.00 70.00 80 ALA A C 1
ATOM 576 O O . ALA A 1 80 ? 24.348 -3.679 -62.153 1.00 70.00 80 ALA A O 1
ATOM 577 N N . VAL A 1 81 ? 24.461 -3.690 -59.907 1.00 76.19 81 VAL A N 1
ATOM 578 C CA . VAL A 1 81 ? 25.644 -4.551 -59.818 1.00 76.19 81 VAL A CA 1
ATOM 579 C C . VAL A 1 81 ? 25.191 -5.912 -59.339 1.00 76.19 81 VAL A C 1
ATOM 581 O O . VAL A 1 81 ? 24.654 -6.043 -58.238 1.00 76.19 81 VAL A O 1
ATOM 584 N N . GLN A 1 82 ? 25.429 -6.931 -60.154 1.00 70.31 82 GLN A N 1
ATOM 585 C CA . GLN A 1 82 ? 25.279 -8.312 -59.734 1.00 70.31 82 GLN A CA 1
ATOM 586 C C . GLN A 1 82 ? 26.667 -8.876 -59.426 1.00 70.31 82 GLN A C 1
ATOM 588 O O . GLN A 1 82 ? 27.466 -9.094 -60.328 1.00 70.31 82 GLN A O 1
ATOM 593 N N . ILE A 1 83 ? 26.967 -9.092 -58.147 1.00 73.38 83 ILE A N 1
ATOM 594 C CA . ILE A 1 83 ? 28.236 -9.685 -57.703 1.00 73.38 83 ILE A CA 1
ATOM 595 C C . ILE A 1 83 ? 27.930 -11.107 -57.273 1.00 73.38 83 ILE A C 1
ATOM 597 O O . ILE A 1 83 ? 27.508 -11.315 -56.144 1.00 73.38 83 ILE A O 1
ATOM 601 N N . GLY A 1 84 ? 28.067 -12.079 -58.169 1.00 67.50 84 GLY A N 1
ATOM 602 C CA . GLY A 1 84 ? 27.723 -13.475 -57.899 1.00 67.50 84 GLY A CA 1
ATOM 603 C C . GLY A 1 84 ? 28.826 -14.441 -58.305 1.00 67.50 84 GLY A C 1
ATOM 604 O O . GLY A 1 84 ? 29.693 -14.119 -59.111 1.00 67.50 84 GLY A O 1
ATOM 605 N N . GLN A 1 85 ? 28.771 -15.651 -57.757 1.00 63.91 85 GLN A N 1
ATOM 606 C CA . GLN A 1 85 ? 29.563 -16.779 -58.236 1.00 63.91 85 GLN A CA 1
ATOM 607 C C . GLN A 1 85 ? 28.808 -17.467 -59.381 1.00 63.91 85 GLN A C 1
ATOM 609 O O . GLN A 1 85 ? 27.597 -17.678 -59.285 1.00 63.91 85 GLN A O 1
ATOM 614 N N . ALA A 1 86 ? 29.509 -17.850 -60.452 1.00 58.78 86 ALA A N 1
ATOM 615 C CA . ALA A 1 86 ? 28.909 -18.611 -61.546 1.00 58.78 86 ALA A CA 1
ATOM 616 C C . ALA A 1 86 ? 28.205 -19.877 -61.012 1.00 58.78 86 ALA A C 1
ATOM 618 O O . ALA A 1 86 ? 28.816 -20.692 -60.321 1.00 58.78 86 ALA A O 1
ATOM 619 N N . GLY A 1 87 ? 26.911 -20.022 -61.315 1.00 65.06 87 GLY A N 1
ATOM 620 C CA . GLY A 1 87 ? 26.079 -21.146 -60.866 1.00 65.06 87 GLY A CA 1
ATOM 621 C C . GLY A 1 87 ? 25.368 -20.959 -59.517 1.00 65.06 87 GLY A C 1
ATOM 622 O O . GLY A 1 87 ? 24.585 -21.829 -59.140 1.00 65.06 87 GLY A O 1
ATOM 623 N N . ALA A 1 88 ? 25.575 -19.845 -58.806 1.00 59.22 88 ALA A N 1
ATOM 624 C CA . ALA A 1 88 ? 24.805 -19.507 -57.610 1.00 59.22 88 ALA A CA 1
ATOM 625 C C . ALA A 1 88 ? 23.595 -18.619 -57.974 1.00 59.22 88 ALA A C 1
ATOM 627 O O . ALA A 1 88 ? 23.751 -17.647 -58.713 1.00 59.22 88 ALA A O 1
ATOM 628 N N . PRO A 1 89 ? 22.388 -18.899 -57.451 1.00 52.66 89 PRO A N 1
ATOM 629 C CA . PRO A 1 89 ? 21.181 -18.145 -57.799 1.00 52.66 89 PRO A CA 1
ATOM 630 C C . PRO A 1 89 ? 21.145 -16.718 -57.226 1.00 52.66 89 PRO A C 1
ATOM 632 O O . PRO A 1 89 ? 20.215 -15.980 -57.542 1.00 52.66 89 PRO A O 1
ATOM 635 N N . MET A 1 90 ? 22.115 -16.311 -56.394 1.00 57.94 90 MET A N 1
ATOM 636 C CA . MET A 1 90 ? 22.154 -14.980 -55.780 1.00 57.94 90 MET A CA 1
ATOM 637 C C . MET A 1 90 ? 23.560 -14.376 -55.741 1.00 57.94 90 MET A C 1
ATOM 639 O O . MET A 1 90 ? 24.558 -15.081 -55.590 1.00 57.94 90 MET A O 1
ATOM 643 N N . SER A 1 91 ? 23.608 -13.046 -55.829 1.00 59.12 91 SER A N 1
ATOM 644 C CA . SER A 1 91 ? 24.808 -12.242 -55.616 1.00 59.12 91 SER A CA 1
ATOM 645 C C . SER A 1 91 ? 25.314 -12.374 -54.177 1.00 59.12 91 SER A C 1
ATOM 647 O O . SER A 1 91 ? 24.564 -12.104 -53.241 1.00 59.12 91 SER A O 1
ATOM 649 N N . TYR A 1 92 ? 26.574 -12.760 -53.989 1.00 61.38 92 TYR A N 1
ATOM 650 C CA . TYR A 1 92 ? 27.217 -12.906 -52.687 1.00 61.38 92 TYR A CA 1
ATOM 651 C C . TYR A 1 92 ? 28.601 -12.252 -52.709 1.00 61.38 92 TYR A C 1
ATOM 653 O O . TYR A 1 92 ? 29.403 -12.501 -53.608 1.00 61.38 92 TYR A O 1
ATOM 661 N N . PHE A 1 93 ? 28.913 -11.457 -51.686 1.00 67.94 93 PHE A N 1
ATOM 662 C CA . PHE A 1 93 ? 30.295 -11.083 -51.397 1.00 67.94 93 PHE A CA 1
ATOM 663 C C . PHE A 1 93 ? 30.945 -12.243 -50.637 1.00 67.94 93 PHE A C 1
ATOM 665 O O . PHE A 1 93 ? 30.579 -12.498 -49.494 1.00 67.94 93 PHE A O 1
ATOM 672 N N . GLY A 1 94 ? 31.905 -12.931 -51.266 1.00 57.12 94 GLY A N 1
ATOM 673 C CA . GLY A 1 94 ? 32.528 -14.181 -50.796 1.00 57.12 94 GLY A CA 1
ATOM 674 C C . GLY A 1 94 ? 33.035 -14.213 -49.344 1.00 57.12 94 GLY A C 1
ATOM 675 O O . GLY A 1 94 ? 33.160 -15.292 -48.768 1.00 57.12 94 GLY A O 1
ATOM 676 N N . SER A 1 95 ? 33.322 -13.058 -48.742 1.00 65.31 95 SER A N 1
ATOM 677 C CA . SER A 1 95 ? 33.919 -12.955 -47.406 1.00 65.31 95 SER A CA 1
ATOM 678 C C . SER A 1 95 ? 33.385 -11.769 -46.595 1.00 65.31 95 SER A C 1
ATOM 680 O O . SER A 1 95 ? 32.763 -11.963 -45.554 1.00 65.31 95 SER A O 1
ATOM 682 N N . SER A 1 96 ? 33.615 -10.538 -47.053 1.00 70.62 96 SER A N 1
ATOM 683 C CA . SER A 1 96 ? 33.201 -9.306 -46.366 1.00 70.62 96 SER A CA 1
ATOM 684 C C . SER A 1 96 ? 33.263 -8.104 -47.303 1.00 70.62 96 SER A C 1
ATOM 686 O O . SER A 1 96 ? 34.231 -7.961 -48.046 1.00 70.62 96 SER A O 1
ATOM 688 N N . VAL A 1 97 ? 32.291 -7.195 -47.205 1.00 76.88 97 VAL A N 1
ATOM 689 C CA . VAL A 1 97 ? 32.434 -5.830 -47.733 1.00 76.88 97 VAL A CA 1
ATOM 690 C C . VAL A 1 97 ? 33.047 -4.973 -46.634 1.00 76.88 97 VAL A C 1
ATOM 692 O O . VAL A 1 97 ? 32.401 -4.719 -45.618 1.00 76.88 97 VAL A O 1
ATOM 695 N N . THR A 1 98 ? 34.283 -4.525 -46.831 1.00 76.00 98 THR A N 1
ATOM 696 C CA . THR A 1 98 ? 34.942 -3.586 -45.917 1.00 76.00 98 THR A CA 1
ATOM 697 C C . THR A 1 98 ? 34.905 -2.196 -46.530 1.00 76.00 98 THR A C 1
ATOM 699 O O . THR A 1 98 ? 35.589 -1.930 -47.513 1.00 76.00 98 THR A O 1
ATOM 702 N N . VAL A 1 99 ? 34.121 -1.296 -45.940 1.00 79.38 99 VAL A N 1
ATOM 703 C CA . VAL A 1 99 ? 34.141 0.129 -46.288 1.00 79.38 99 VAL A CA 1
ATOM 704 C C . VAL A 1 99 ? 35.107 0.828 -45.339 1.00 79.38 99 VAL A C 1
ATOM 706 O O . VAL A 1 99 ? 34.862 0.884 -44.135 1.00 79.38 99 VAL A O 1
ATOM 709 N N . ASN A 1 100 ? 36.216 1.350 -45.863 1.00 73.81 100 ASN A N 1
ATOM 710 C CA . ASN A 1 100 ? 37.144 2.148 -45.067 1.00 73.81 100 ASN A CA 1
ATOM 711 C C . ASN A 1 100 ? 36.582 3.574 -44.922 1.00 73.81 100 ASN A C 1
ATOM 713 O O . ASN A 1 100 ? 36.764 4.414 -45.799 1.00 73.81 100 ASN A O 1
ATOM 717 N N . GLY A 1 101 ? 35.818 3.812 -43.852 1.00 80.44 101 GLY A N 1
ATOM 718 C CA . GLY A 1 101 ? 35.118 5.073 -43.597 1.00 80.44 101 GLY A CA 1
ATOM 719 C C . GLY A 1 101 ? 33.631 4.866 -43.308 1.00 80.44 101 GLY A C 1
ATOM 720 O O . GLY A 1 101 ? 33.243 3.886 -42.673 1.00 80.44 101 GLY A O 1
ATOM 721 N N . TYR A 1 102 ? 32.793 5.801 -43.760 1.00 74.31 102 TYR A N 1
ATOM 722 C CA . TYR A 1 102 ? 31.341 5.720 -43.593 1.00 74.31 102 TYR A CA 1
ATOM 723 C C . TYR A 1 102 ? 30.681 5.106 -44.830 1.00 74.31 102 TYR A C 1
ATOM 725 O O . TYR A 1 102 ? 30.832 5.619 -45.936 1.00 74.31 102 TYR A O 1
ATOM 733 N N . GLY A 1 103 ? 29.908 4.037 -44.634 1.00 79.50 103 GLY A N 1
ATOM 734 C CA . GLY A 1 103 ? 28.953 3.548 -45.628 1.00 79.50 103 GLY A CA 1
ATOM 735 C C . GLY A 1 103 ? 27.608 4.246 -45.445 1.00 79.50 103 GLY A C 1
ATOM 736 O O . GLY A 1 103 ? 27.072 4.258 -44.337 1.00 79.50 103 GLY A O 1
ATOM 737 N N . ILE A 1 104 ? 27.062 4.828 -46.514 1.00 77.50 104 ILE A N 1
ATOM 738 C CA . ILE A 1 104 ? 25.739 5.461 -46.501 1.00 77.50 104 ILE A CA 1
ATOM 739 C C . ILE A 1 104 ? 24.803 4.629 -47.373 1.00 77.50 104 ILE A C 1
ATOM 741 O O . ILE A 1 104 ? 25.007 4.513 -48.579 1.00 77.50 104 ILE A O 1
ATOM 745 N N . PHE A 1 105 ? 23.754 4.082 -46.764 1.00 82.31 105 PHE A N 1
ATOM 746 C CA . PHE A 1 105 ? 22.648 3.460 -47.485 1.00 82.31 105 PHE A CA 1
ATOM 747 C C . PHE A 1 105 ? 21.520 4.486 -47.613 1.00 82.31 105 PHE A C 1
ATOM 749 O O . PHE A 1 105 ? 20.969 4.934 -46.612 1.00 82.31 105 PHE A O 1
ATOM 756 N N . LEU A 1 106 ? 21.194 4.885 -48.844 1.00 79.06 106 LEU A N 1
ATOM 757 C CA . LEU A 1 106 ? 20.172 5.910 -49.114 1.00 79.06 106 LEU A CA 1
ATOM 758 C C . LEU A 1 106 ? 18.738 5.360 -49.113 1.00 79.06 106 LEU A C 1
ATOM 760 O O . LEU A 1 106 ? 17.780 6.127 -49.171 1.00 79.06 106 LEU A O 1
ATOM 764 N N . SER A 1 107 ? 18.584 4.037 -49.091 1.00 82.25 107 SER A N 1
ATOM 765 C CA . SER A 1 107 ? 17.293 3.354 -49.157 1.00 82.25 107 SER A CA 1
ATOM 766 C C . SER A 1 107 ? 17.304 2.086 -48.297 1.00 82.25 107 SER A C 1
ATOM 768 O O . SER A 1 107 ? 18.179 1.903 -47.450 1.00 82.25 107 SER A O 1
ATOM 770 N N . THR A 1 108 ? 16.312 1.223 -48.496 1.00 80.31 108 THR A N 1
ATOM 771 C CA . THR A 1 108 ? 16.093 0.004 -47.722 1.00 80.31 108 THR A CA 1
ATOM 772 C C . THR A 1 108 ? 17.286 -0.945 -47.801 1.00 80.31 108 THR A C 1
ATOM 774 O O . THR A 1 108 ? 17.666 -1.402 -48.877 1.00 80.31 108 THR A O 1
ATOM 777 N N . VAL A 1 109 ? 17.824 -1.301 -46.635 1.00 84.38 109 VAL A N 1
ATOM 778 C CA . VAL A 1 109 ? 18.711 -2.454 -46.463 1.00 84.38 109 VAL A CA 1
ATOM 779 C C . VAL A 1 109 ? 17.853 -3.621 -45.986 1.00 84.38 109 VAL A C 1
ATOM 781 O O . VAL A 1 109 ? 17.267 -3.551 -44.907 1.00 84.38 109 VAL A O 1
ATOM 784 N N . GLN A 1 110 ? 17.761 -4.682 -46.787 1.00 81.75 110 GLN A N 1
ATOM 785 C CA . GLN A 1 110 ? 17.016 -5.891 -46.441 1.00 81.75 110 GLN A CA 1
ATOM 786 C C . GLN A 1 110 ? 17.986 -7.029 -46.115 1.00 81.75 110 GLN A C 1
ATOM 788 O O . GLN A 1 110 ? 18.871 -7.348 -46.906 1.00 81.75 110 GLN A O 1
ATOM 793 N N . ILE A 1 111 ? 17.806 -7.647 -44.948 1.00 84.25 111 ILE A N 1
ATOM 794 C CA . ILE A 1 111 ? 18.535 -8.844 -44.521 1.00 84.25 111 ILE A CA 1
ATOM 795 C C . ILE A 1 111 ? 17.516 -9.977 -44.527 1.00 84.25 111 ILE A C 1
ATOM 797 O O . ILE A 1 111 ? 16.654 -10.029 -43.656 1.00 84.25 111 ILE A O 1
ATOM 801 N N . ASN A 1 112 ? 17.573 -10.822 -45.558 1.00 77.88 112 ASN A N 1
ATOM 802 C CA . ASN A 1 112 ? 16.608 -11.911 -45.733 1.00 77.88 112 ASN A CA 1
ATOM 803 C C . ASN A 1 112 ? 16.801 -13.017 -44.694 1.00 77.88 112 ASN A C 1
ATOM 805 O O . ASN A 1 112 ? 15.814 -13.506 -44.164 1.00 77.88 112 ASN A O 1
ATOM 809 N N . ASP A 1 113 ? 18.056 -13.341 -44.374 1.00 75.50 113 ASP A N 1
ATOM 810 C CA . ASP A 1 113 ? 18.434 -14.330 -43.368 1.00 75.50 113 ASP A CA 1
ATOM 811 C C . ASP A 1 113 ? 19.701 -13.868 -42.629 1.00 75.50 113 ASP A C 1
ATOM 813 O O . ASP A 1 113 ? 20.633 -13.338 -43.240 1.00 75.50 113 ASP A O 1
ATOM 817 N N . GLY A 1 114 ? 19.748 -14.080 -41.310 1.00 80.56 114 GLY A N 1
ATOM 818 C CA . GLY A 1 114 ? 20.916 -13.799 -40.467 1.00 80.56 114 GLY A CA 1
ATOM 819 C C . GLY A 1 114 ? 20.729 -12.672 -39.445 1.00 80.56 114 GLY A C 1
ATOM 820 O O . GLY A 1 114 ? 19.641 -12.138 -39.252 1.00 80.56 114 GLY A O 1
ATOM 821 N N . ASN A 1 115 ? 21.822 -12.330 -38.757 1.00 79.25 115 ASN A N 1
ATOM 822 C CA . ASN A 1 115 ? 21.838 -11.324 -37.693 1.00 79.25 115 ASN A CA 1
ATOM 823 C C . ASN A 1 115 ? 22.487 -10.022 -38.183 1.00 79.25 115 ASN A C 1
ATOM 825 O O . ASN A 1 115 ? 23.624 -10.039 -38.655 1.00 79.25 115 ASN A O 1
ATOM 829 N N . LEU A 1 116 ? 21.825 -8.879 -37.976 1.00 85.50 116 LEU A N 1
ATOM 830 C CA . LEU A 1 116 ? 22.473 -7.571 -38.075 1.00 85.50 116 LEU A CA 1
ATOM 831 C C . LEU A 1 116 ? 23.304 -7.324 -36.812 1.00 85.50 116 LEU A C 1
ATOM 833 O O . LEU A 1 116 ? 22.762 -7.084 -35.734 1.00 85.50 116 LEU A O 1
ATOM 837 N N . LYS A 1 117 ? 24.630 -7.346 -36.939 1.00 82.38 117 LYS A N 1
ATOM 838 C CA . LYS A 1 117 ? 25.529 -6.947 -35.851 1.00 82.38 117 LYS A CA 1
ATOM 839 C C . LYS A 1 117 ? 25.904 -5.472 -35.996 1.00 82.38 117 LYS A C 1
ATOM 841 O O . LYS A 1 117 ? 26.704 -5.121 -36.857 1.00 82.38 117 LYS A O 1
ATOM 846 N N . VAL A 1 118 ? 25.377 -4.617 -35.121 1.00 84.00 118 VAL A N 1
ATOM 847 C CA . VAL A 1 118 ? 25.697 -3.177 -35.096 1.00 84.00 118 VAL A CA 1
ATOM 848 C C . VAL A 1 118 ? 26.802 -2.893 -34.074 1.00 84.00 118 VAL A C 1
ATOM 850 O O . VAL A 1 118 ? 26.534 -2.415 -32.981 1.00 84.00 118 VAL A O 1
ATOM 853 N N . GLY A 1 119 ? 28.061 -3.204 -34.396 1.00 82.88 119 GLY A N 1
ATOM 854 C CA . GLY A 1 119 ? 29.195 -2.958 -33.487 1.00 82.88 119 GLY A CA 1
ATOM 855 C C . GLY A 1 119 ? 29.021 -3.556 -32.076 1.00 82.88 119 GLY A C 1
ATOM 856 O O . GLY A 1 119 ? 28.219 -4.464 -31.864 1.00 82.88 119 GLY A O 1
ATOM 857 N N . THR A 1 120 ? 29.796 -3.070 -31.103 1.00 83.50 120 THR A N 1
ATOM 858 C CA . THR A 1 120 ? 29.635 -3.412 -29.677 1.00 83.50 120 THR A CA 1
ATOM 859 C C . THR A 1 120 ? 29.626 -2.132 -28.850 1.00 83.50 120 THR A C 1
ATOM 861 O O . THR A 1 120 ? 30.670 -1.501 -28.681 1.00 83.50 120 THR A O 1
ATOM 864 N N . GLY A 1 121 ? 28.457 -1.734 -28.349 1.00 84.75 121 GLY A N 1
ATOM 865 C CA . GLY A 1 121 ? 28.360 -0.680 -27.341 1.00 84.75 121 GLY A CA 1
ATOM 866 C C . GLY A 1 121 ? 28.966 -1.120 -26.005 1.00 84.75 121 GLY A C 1
ATOM 867 O O . GLY A 1 121 ? 29.125 -2.315 -25.748 1.00 84.75 121 GLY A O 1
ATOM 868 N N . ALA A 1 122 ? 29.294 -0.159 -25.139 1.00 87.88 122 ALA A N 1
ATOM 869 C CA . ALA A 1 122 ? 29.599 -0.467 -23.743 1.00 87.88 122 ALA A CA 1
ATOM 870 C C . ALA A 1 122 ? 28.366 -1.075 -23.041 1.00 87.88 122 ALA A C 1
ATOM 872 O O . ALA A 1 122 ? 27.226 -0.848 -23.453 1.00 87.88 122 ALA A O 1
ATOM 873 N N . ALA A 1 123 ? 28.590 -1.840 -21.969 1.00 85.81 123 ALA A N 1
ATOM 874 C CA . ALA A 1 123 ? 27.506 -2.427 -21.184 1.00 85.81 123 ALA A CA 1
ATOM 875 C C . ALA A 1 123 ? 26.552 -1.341 -20.647 1.00 85.81 123 ALA A C 1
ATOM 877 O O . ALA A 1 123 ? 26.999 -0.304 -20.159 1.00 85.81 123 ALA A O 1
ATOM 878 N N . GLY A 1 124 ? 25.239 -1.588 -20.732 1.00 82.62 124 GLY A N 1
ATOM 879 C CA . GLY A 1 124 ? 24.199 -0.663 -20.260 1.00 82.62 124 GLY A CA 1
ATOM 880 C C . GLY A 1 124 ? 23.819 0.456 -21.239 1.00 82.62 124 GLY A C 1
ATOM 881 O O . GLY A 1 124 ? 23.009 1.313 -20.887 1.00 82.62 124 GLY A O 1
ATOM 882 N N . LEU A 1 125 ? 24.376 0.463 -22.454 1.00 86.50 125 LEU A N 1
ATOM 883 C CA . LEU A 1 125 ? 23.960 1.377 -23.517 1.00 86.50 125 LEU A CA 1
ATOM 884 C C . LEU A 1 125 ? 22.937 0.711 -24.441 1.00 86.50 125 LEU A C 1
ATOM 886 O O . LEU A 1 125 ? 23.005 -0.490 -24.704 1.00 86.50 125 LEU A O 1
ATOM 890 N N . VAL A 1 126 ? 22.029 1.515 -24.985 1.00 88.38 126 VAL A N 1
ATOM 891 C CA . VAL A 1 126 ? 21.086 1.109 -26.033 1.00 88.38 126 VAL A CA 1
ATOM 892 C C . VAL A 1 126 ? 21.355 1.913 -27.301 1.00 88.38 126 VAL A C 1
ATOM 894 O O . VAL A 1 126 ? 21.856 3.041 -27.242 1.00 88.38 126 VAL A O 1
ATOM 897 N N . LEU A 1 127 ? 21.066 1.325 -28.461 1.00 89.75 127 LEU A N 1
ATOM 898 C CA . LEU A 1 127 ? 21.230 2.001 -29.743 1.00 89.75 127 LEU A CA 1
ATOM 899 C C . LEU A 1 127 ? 20.053 2.961 -29.953 1.00 89.75 127 LEU A C 1
ATOM 901 O O . LEU A 1 127 ? 18.905 2.523 -30.023 1.00 89.75 127 LEU A O 1
ATOM 905 N N . LYS A 1 128 ? 20.333 4.262 -30.055 1.00 87.06 128 LYS A N 1
ATOM 906 C CA . LYS A 1 128 ? 19.312 5.307 -30.223 1.00 87.06 128 LYS A CA 1
ATOM 907 C C . LYS A 1 128 ? 19.515 6.082 -31.511 1.00 87.06 128 LYS A C 1
ATOM 909 O O . LYS A 1 128 ? 20.644 6.420 -31.854 1.00 87.06 128 LYS A O 1
ATOM 914 N N . SER A 1 129 ? 18.413 6.409 -32.184 1.00 87.00 129 SER A N 1
ATOM 915 C CA . SER A 1 129 ? 18.417 7.397 -33.266 1.00 87.00 129 SER A CA 1
ATOM 916 C C . SER A 1 129 ? 18.668 8.789 -32.691 1.00 87.00 129 SER A C 1
ATOM 918 O O . SER A 1 129 ? 18.021 9.180 -31.722 1.00 87.00 129 SER A O 1
ATOM 920 N N . ALA A 1 130 ? 19.573 9.548 -33.305 1.00 84.06 130 ALA A N 1
ATOM 921 C CA . ALA A 1 130 ? 19.820 10.946 -32.948 1.00 84.06 130 ALA A CA 1
ATOM 922 C C . ALA A 1 130 ? 19.057 11.949 -33.824 1.00 84.06 130 ALA A C 1
ATOM 924 O O . ALA A 1 130 ? 19.274 13.153 -33.707 1.00 84.06 130 ALA A O 1
ATOM 925 N N . GLY A 1 131 ? 18.198 11.480 -34.738 1.00 84.94 131 GLY A N 1
ATOM 926 C CA . GLY A 1 131 ? 17.436 12.347 -35.649 1.00 84.94 131 GLY A CA 1
ATOM 927 C C . GLY A 1 131 ? 18.273 13.046 -36.731 1.00 84.94 131 GLY A C 1
ATOM 928 O O . GLY A 1 131 ? 17.715 13.688 -37.611 1.00 84.94 131 GLY A O 1
ATOM 929 N N . ASN A 1 132 ? 19.597 12.883 -36.716 1.00 83.81 132 ASN A N 1
ATOM 930 C CA . ASN A 1 132 ? 20.536 13.397 -37.718 1.00 83.81 132 ASN A CA 1
ATOM 931 C C . ASN A 1 132 ? 20.922 12.339 -38.774 1.00 83.81 132 ASN A C 1
ATOM 933 O O . ASN A 1 132 ? 21.937 12.485 -39.447 1.00 83.81 132 ASN A O 1
ATOM 937 N N . GLY A 1 133 ? 20.148 11.253 -38.877 1.00 80.88 133 GLY A N 1
ATOM 938 C CA . GLY A 1 133 ? 20.442 10.115 -39.753 1.00 80.88 133 GLY A CA 1
ATOM 939 C C . GLY A 1 133 ? 21.435 9.099 -39.176 1.00 80.88 133 GLY A C 1
ATOM 940 O O . GLY A 1 133 ? 21.674 8.075 -39.809 1.00 80.88 133 GLY A O 1
ATOM 941 N N . PHE A 1 134 ? 21.975 9.333 -37.974 1.00 83.31 134 PHE A N 1
ATOM 942 C CA . PHE A 1 134 ? 22.868 8.400 -37.289 1.00 83.31 134 PHE A CA 1
ATOM 943 C C . PHE A 1 134 ? 22.204 7.767 -36.066 1.00 83.31 134 PHE A C 1
ATOM 945 O O . PHE A 1 134 ? 21.289 8.327 -35.450 1.00 83.31 134 PHE A O 1
ATOM 952 N N . ALA A 1 135 ? 22.718 6.595 -35.701 1.00 88.12 135 ALA A N 1
ATOM 953 C CA . ALA A 1 135 ? 22.415 5.939 -34.444 1.00 88.12 135 ALA A CA 1
ATOM 954 C C . ALA A 1 135 ? 23.671 5.878 -33.568 1.00 88.12 135 ALA A C 1
ATOM 956 O O . ALA A 1 135 ? 24.763 5.593 -34.061 1.00 88.12 135 ALA A O 1
ATOM 957 N N . TYR A 1 136 ? 23.512 6.125 -32.270 1.00 89.38 136 TYR A N 1
ATOM 958 C CA . TYR A 1 136 ? 24.607 6.097 -31.303 1.00 89.38 136 TYR A CA 1
ATOM 959 C C . TYR A 1 136 ? 24.261 5.188 -30.128 1.00 89.38 136 TYR A C 1
ATOM 961 O O . TYR A 1 136 ? 23.106 5.097 -29.711 1.00 89.38 136 TYR A O 1
ATOM 969 N N . TRP A 1 137 ? 25.281 4.539 -29.569 1.00 90.69 137 TRP A N 1
ATOM 970 C CA . TRP A 1 137 ? 25.168 3.879 -28.274 1.00 90.69 137 TRP A CA 1
ATOM 971 C C . TRP A 1 137 ? 25.102 4.947 -27.189 1.00 90.69 137 TRP A C 1
ATOM 973 O O . TRP A 1 137 ? 26.061 5.693 -26.994 1.00 90.69 137 TRP A O 1
ATOM 983 N N . GLN A 1 138 ? 23.972 5.038 -26.501 1.00 85.94 138 GLN A N 1
ATOM 984 C CA . GLN A 1 138 ? 23.758 6.037 -25.461 1.00 85.94 138 GLN A CA 1
ATOM 985 C C . GLN A 1 138 ? 23.167 5.402 -24.213 1.00 85.94 138 GLN A C 1
ATOM 987 O O . GLN A 1 138 ? 22.519 4.354 -24.266 1.00 85.94 138 GLN A O 1
ATOM 992 N N . THR A 1 139 ? 23.416 6.048 -23.074 1.00 83.75 139 THR A N 1
ATOM 993 C CA . THR A 1 139 ? 22.793 5.658 -21.818 1.00 83.75 139 THR A CA 1
ATOM 994 C C . THR A 1 139 ? 21.298 5.835 -21.946 1.00 83.75 139 THR A C 1
ATOM 996 O O . THR A 1 139 ? 20.798 6.795 -22.548 1.00 83.75 139 THR A O 1
ATOM 999 N N . ASP A 1 140 ? 20.567 4.923 -21.326 1.00 78.00 140 ASP A N 1
ATOM 1000 C CA . ASP A 1 140 ? 19.122 5.018 -21.303 1.00 78.00 140 ASP A CA 1
ATOM 1001 C C . ASP A 1 140 ? 18.598 6.036 -20.283 1.00 78.00 140 ASP A C 1
ATOM 1003 O O . ASP A 1 140 ? 17.499 5.909 -19.773 1.00 78.00 140 ASP A O 1
ATOM 1007 N N . THR A 1 141 ? 19.363 7.095 -20.002 1.00 63.34 141 THR A N 1
ATOM 1008 C CA . THR A 1 141 ? 18.982 8.157 -19.058 1.00 63.34 141 THR A CA 1
ATOM 1009 C C . THR A 1 141 ? 17.731 8.925 -19.485 1.00 63.34 141 THR A C 1
ATOM 1011 O O . THR A 1 141 ? 17.144 9.621 -18.669 1.00 63.34 141 THR A O 1
ATOM 1014 N N . VAL A 1 142 ? 17.329 8.806 -20.756 1.00 56.03 142 VAL A N 1
ATOM 1015 C CA . VAL A 1 142 ? 16.135 9.448 -21.331 1.00 56.03 142 VAL A CA 1
ATOM 1016 C C . VAL A 1 142 ? 15.262 8.455 -22.120 1.00 56.03 142 VAL A C 1
ATOM 1018 O O . VAL A 1 142 ? 14.377 8.882 -22.854 1.00 56.03 142 VAL A O 1
ATOM 1021 N N . GLY A 1 143 ? 15.528 7.141 -22.092 1.00 46.91 143 GLY A N 1
ATOM 1022 C CA . GLY A 1 143 ? 14.650 6.188 -22.797 1.00 46.91 143 GLY A CA 1
ATOM 1023 C C . GLY A 1 143 ? 13.651 5.549 -21.853 1.00 46.91 143 GLY A C 1
ATOM 1024 O O . GLY A 1 143 ? 13.949 5.275 -20.697 1.00 46.91 143 GLY A O 1
ATOM 1025 N N . ALA A 1 144 ? 12.421 5.482 -22.372 1.00 50.34 144 ALA A N 1
ATOM 1026 C CA . ALA A 1 144 ? 11.220 5.881 -21.645 1.00 50.34 144 ALA A CA 1
ATOM 1027 C C . ALA A 1 144 ? 11.476 7.211 -20.915 1.00 50.34 144 ALA A C 1
ATOM 1029 O O . ALA A 1 144 ? 11.701 7.209 -19.710 1.00 50.34 144 ALA A O 1
ATOM 1030 N N . GLY A 1 145 ? 11.550 8.332 -21.658 1.00 52.25 145 GLY A N 1
ATOM 1031 C CA . GLY A 1 145 ? 11.788 9.666 -21.079 1.00 52.25 145 GLY A CA 1
ATOM 1032 C C . GLY A 1 145 ? 10.980 9.823 -19.803 1.00 52.25 145 GLY A C 1
ATOM 1033 O O . GLY A 1 145 ? 9.834 9.383 -19.851 1.00 52.25 145 GLY A O 1
ATOM 1034 N N . GLU A 1 146 ? 11.622 10.300 -18.714 1.00 54.19 146 GLU A N 1
ATOM 1035 C CA . GLU A 1 146 ? 11.146 10.208 -17.316 1.00 54.19 146 GLU A CA 1
ATOM 1036 C C . GLU A 1 146 ? 9.677 9.823 -17.278 1.00 54.19 146 GLU A C 1
ATOM 1038 O O . GLU A 1 146 ? 8.908 10.679 -17.724 1.00 54.19 146 GLU A O 1
ATOM 1043 N N . PRO A 1 147 ? 9.293 8.586 -16.875 1.00 57.34 147 PRO A N 1
ATOM 1044 C CA . PRO A 1 147 ? 7.927 8.095 -17.035 1.00 57.34 147 PRO A CA 1
ATOM 1045 C C . PRO A 1 147 ? 6.978 9.228 -16.690 1.00 57.34 147 PRO A C 1
ATOM 1047 O O . PRO A 1 147 ? 6.940 9.675 -15.544 1.00 57.34 147 PRO A O 1
ATOM 1050 N N . SER A 1 148 ? 6.368 9.795 -17.734 1.00 65.38 148 SER A N 1
ATOM 1051 C CA . SER A 1 148 ? 5.768 11.116 -17.635 1.00 65.38 148 SER A CA 1
ATOM 1052 C C . SER A 1 148 ? 4.693 11.026 -16.571 1.00 65.38 148 SER A C 1
ATOM 1054 O O . SER A 1 148 ? 3.781 10.210 -16.702 1.00 65.38 148 SER A O 1
ATOM 1056 N N . GLY A 1 149 ? 4.838 11.792 -15.499 1.00 72.75 149 GLY A N 1
ATOM 1057 C CA . GLY A 1 149 ? 4.053 11.547 -14.305 1.00 72.75 149 GLY A CA 1
ATOM 1058 C C . GLY A 1 149 ? 4.269 12.592 -13.225 1.00 72.75 149 GLY A C 1
ATOM 1059 O O . GLY A 1 149 ? 5.229 13.365 -13.224 1.00 72.75 149 GLY A O 1
ATOM 1060 N N . THR A 1 150 ? 3.334 12.632 -12.293 1.00 82.94 150 THR A N 1
ATOM 1061 C CA . THR A 1 150 ? 3.423 13.385 -11.059 1.00 82.94 150 THR A CA 1
ATOM 1062 C C . THR A 1 150 ? 4.483 12.757 -10.160 1.00 82.94 150 THR A C 1
ATOM 1064 O O . THR A 1 150 ? 4.420 11.578 -9.802 1.00 82.94 150 THR A O 1
ATOM 1067 N N . ALA A 1 151 ? 5.430 13.577 -9.705 1.00 83.94 151 ALA A N 1
ATOM 1068 C CA . ALA A 1 151 ? 6.446 13.147 -8.754 1.00 83.94 151 ALA A CA 1
ATOM 1069 C C . ALA A 1 151 ? 5.827 12.394 -7.554 1.00 83.94 151 ALA A C 1
ATOM 1071 O O . ALA A 1 151 ? 4.905 12.890 -6.899 1.00 83.94 151 ALA A O 1
ATOM 1072 N N . ARG A 1 152 ? 6.407 11.223 -7.245 1.00 85.25 152 ARG A N 1
ATOM 1073 C CA . ARG A 1 152 ? 6.066 10.307 -6.131 1.00 85.25 152 ARG 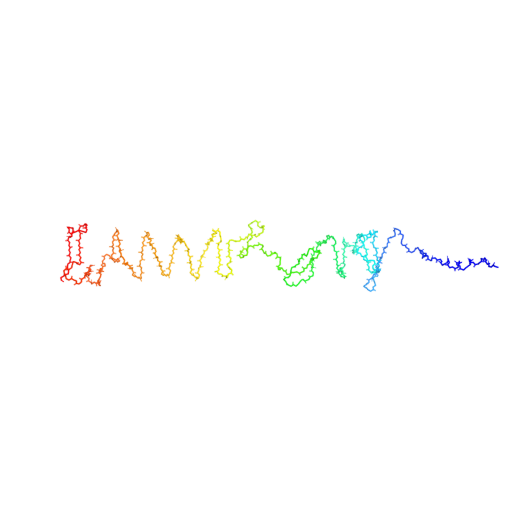A CA 1
ATOM 1074 C C . ARG A 1 152 ? 4.758 9.537 -6.251 1.00 85.25 152 ARG A C 1
ATOM 1076 O O . ARG A 1 152 ? 4.250 9.044 -5.240 1.00 85.25 152 ARG A O 1
ATOM 1083 N N . ARG A 1 153 ? 4.234 9.393 -7.460 1.00 87.44 153 ARG A N 1
ATOM 1084 C CA . ARG A 1 153 ? 3.226 8.375 -7.743 1.00 87.44 153 ARG A CA 1
ATOM 1085 C C . ARG A 1 153 ? 3.887 7.141 -8.325 1.00 87.44 153 ARG A C 1
ATOM 1087 O O . ARG A 1 153 ? 4.927 7.225 -8.973 1.00 87.44 153 ARG A O 1
ATOM 1094 N N . VAL A 1 154 ? 3.279 5.988 -8.077 1.00 87.25 154 VAL A N 1
ATOM 1095 C CA . VAL A 1 154 ? 3.679 4.747 -8.744 1.00 87.25 154 VAL A CA 1
ATOM 1096 C C . VAL A 1 154 ? 2.964 4.695 -10.097 1.00 87.25 154 VAL A C 1
ATOM 1098 O O . VAL A 1 154 ? 1.727 4.729 -10.089 1.00 87.25 154 VAL A O 1
ATOM 1101 N N . PRO A 1 155 ? 3.682 4.626 -11.233 1.00 87.88 155 PRO A N 1
ATOM 1102 C CA . PRO A 1 155 ? 3.073 4.360 -12.528 1.00 87.88 155 PRO A CA 1
ATOM 1103 C C . PRO A 1 155 ? 2.678 2.882 -12.632 1.00 87.88 155 PRO A C 1
ATOM 1105 O O . PRO A 1 155 ? 3.403 1.993 -12.184 1.00 87.88 155 PRO A O 1
ATOM 1108 N N . MET A 1 156 ? 1.526 2.615 -13.233 1.00 87.19 156 MET A N 1
ATOM 1109 C CA . MET A 1 156 ? 0.985 1.282 -13.486 1.00 87.19 156 MET A CA 1
ATOM 1110 C C . MET A 1 156 ? 0.508 1.193 -14.930 1.00 87.19 156 MET A C 1
ATOM 1112 O O . MET A 1 156 ? 0.067 2.186 -15.495 1.00 87.19 156 MET A O 1
ATOM 1116 N N . TYR A 1 157 ? 0.582 0.010 -15.534 1.00 84.88 157 TYR A N 1
ATOM 1117 C CA . TYR A 1 157 ? 0.006 -0.198 -16.860 1.00 84.88 157 TYR A CA 1
ATOM 1118 C C . TYR A 1 157 ? -1.512 -0.049 -16.813 1.00 84.88 157 TYR A C 1
ATOM 1120 O O . TYR A 1 157 ? -2.153 -0.487 -15.858 1.00 84.88 157 TYR A O 1
ATOM 1128 N N . GLN A 1 158 ? -2.067 0.573 -17.847 1.00 83.50 158 GLN A N 1
ATOM 1129 C CA . GLN A 1 158 ? -3.509 0.596 -18.051 1.00 83.50 158 GLN A CA 1
ATOM 1130 C C . GLN A 1 158 ? -4.022 -0.805 -18.408 1.00 83.50 158 GLN A C 1
ATOM 1132 O O . GLN A 1 158 ? -3.317 -1.588 -19.048 1.00 83.50 158 GLN A O 1
ATOM 1137 N N . ASP A 1 159 ? -5.266 -1.103 -18.030 1.00 87.62 159 ASP A N 1
ATOM 1138 C CA . ASP A 1 159 ? -5.907 -2.395 -18.315 1.00 87.62 159 ASP A CA 1
ATOM 1139 C C . ASP A 1 159 ? -6.075 -2.656 -19.824 1.00 87.62 159 ASP A C 1
ATOM 1141 O O . ASP A 1 159 ? -6.149 -3.805 -20.256 1.00 87.62 159 ASP A O 1
ATOM 1145 N N . ASP A 1 160 ? -6.108 -1.597 -20.640 1.00 85.31 160 ASP A N 1
ATOM 1146 C CA . ASP A 1 160 ? -6.167 -1.677 -22.104 1.00 85.31 160 ASP A CA 1
ATOM 1147 C C . ASP A 1 160 ? -4.809 -2.000 -22.757 1.00 85.31 160 ASP A C 1
A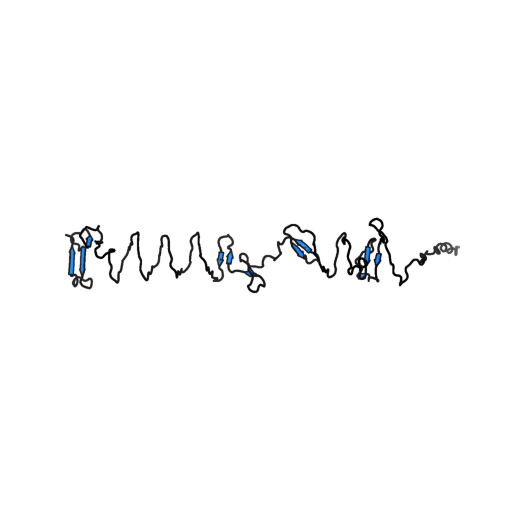TOM 1149 O O . ASP A 1 160 ? -4.738 -2.216 -23.968 1.00 85.31 160 ASP A O 1
ATOM 1153 N N . GLY A 1 161 ? -3.731 -2.053 -21.968 1.00 80.50 161 GLY A N 1
ATOM 1154 C CA . GLY A 1 161 ? -2.370 -2.305 -22.435 1.00 80.50 161 GLY A CA 1
ATOM 1155 C C . GLY A 1 161 ? -1.731 -1.133 -23.187 1.00 80.50 161 GLY A C 1
ATOM 1156 O O . GLY A 1 161 ? -0.618 -1.281 -23.697 1.00 80.50 161 GLY A O 1
ATOM 1157 N N . VAL A 1 162 ? -2.385 0.031 -23.255 1.00 74.88 162 VAL A N 1
ATOM 1158 C CA . VAL A 1 162 ? -1.921 1.198 -24.014 1.00 74.88 162 VAL A CA 1
ATOM 1159 C C . VAL A 1 162 ? -1.456 2.289 -23.048 1.00 74.88 162 VAL A C 1
ATOM 1161 O O . VAL A 1 162 ? -2.093 3.320 -22.848 1.00 74.88 162 VAL A O 1
ATOM 1164 N N . GLY A 1 163 ? -0.289 2.075 -22.443 1.00 79.38 163 GLY A N 1
ATOM 1165 C CA . GLY A 1 163 ? 0.430 3.100 -21.681 1.00 79.38 163 GLY A CA 1
ATOM 1166 C C . GLY A 1 163 ? 0.360 2.954 -20.161 1.00 79.38 163 GLY A C 1
ATOM 1167 O O . GLY A 1 163 ? 0.018 1.898 -19.627 1.00 79.38 163 GLY A O 1
ATOM 1168 N N . LEU A 1 164 ? 0.760 4.026 -19.473 1.00 84.25 164 LEU A N 1
ATOM 1169 C CA . LEU A 1 164 ? 0.878 4.091 -18.018 1.00 84.25 164 LEU A CA 1
ATOM 1170 C C . LEU A 1 164 ? -0.155 5.068 -17.440 1.00 84.25 164 LEU A C 1
ATOM 1172 O O . LEU A 1 164 ? -0.337 6.165 -17.962 1.00 84.25 164 LEU A O 1
ATOM 1176 N N . ILE A 1 165 ? -0.786 4.681 -16.336 1.00 86.00 165 ILE A N 1
ATOM 1177 C CA . ILE A 1 165 ? -1.600 5.526 -15.459 1.00 86.00 165 ILE A CA 1
ATOM 1178 C C . ILE A 1 165 ? -0.927 5.637 -14.090 1.00 86.00 165 ILE A C 1
ATOM 1180 O O . ILE A 1 165 ? -0.202 4.744 -13.658 1.00 86.00 165 ILE A O 1
ATOM 1184 N N . GLU A 1 166 ? -1.158 6.734 -13.378 1.00 87.81 166 GLU A N 1
ATOM 1185 C CA . GLU A 1 166 ? -0.596 6.936 -12.047 1.00 87.81 166 GLU A CA 1
ATOM 1186 C C . GLU A 1 166 ? -1.540 6.470 -10.943 1.00 87.81 166 GLU A C 1
ATOM 1188 O O . GLU A 1 166 ? -2.735 6.772 -10.938 1.00 87.81 166 GLU A O 1
ATOM 1193 N N . THR A 1 167 ? -0.986 5.791 -9.945 1.00 86.19 167 THR A N 1
ATOM 1194 C CA . THR A 1 167 ? -1.726 5.450 -8.726 1.00 86.19 167 THR A CA 1
ATOM 1195 C C . THR A 1 167 ? -2.083 6.686 -7.899 1.00 86.19 167 THR A C 1
ATOM 1197 O O . THR A 1 167 ? -1.424 7.729 -7.939 1.00 86.19 167 THR A O 1
ATOM 1200 N N . TRP A 1 168 ? -3.100 6.542 -7.046 1.00 87.81 168 TRP A N 1
ATOM 1201 C CA . TRP A 1 168 ? -3.409 7.497 -5.972 1.00 87.81 168 TRP A CA 1
ATOM 1202 C C . TRP A 1 168 ? -2.588 7.277 -4.692 1.00 87.81 168 TRP A C 1
ATOM 1204 O O . TRP A 1 168 ? -2.900 7.872 -3.660 1.00 87.81 168 TRP A O 1
ATOM 1214 N N . LEU A 1 169 ? -1.538 6.451 -4.773 1.00 87.75 169 LEU A N 1
ATOM 1215 C CA . LEU A 1 169 ? -0.545 6.236 -3.725 1.00 87.75 169 LEU A CA 1
ATOM 1216 C C . LEU A 1 169 ? 0.551 7.294 -3.864 1.00 87.75 169 LEU A C 1
ATOM 1218 O O . LEU A 1 169 ? 1.280 7.315 -4.855 1.00 87.75 169 LEU A O 1
ATOM 1222 N N . TYR A 1 170 ? 0.654 8.171 -2.873 1.00 87.94 170 TYR A N 1
ATOM 1223 C CA . TYR A 1 170 ? 1.628 9.254 -2.846 1.00 87.94 170 TYR A CA 1
ATOM 1224 C C . TYR A 1 170 ? 2.731 8.967 -1.827 1.00 87.94 170 TYR A C 1
ATOM 1226 O O . TYR A 1 170 ? 2.446 8.824 -0.636 1.00 87.94 170 TYR A O 1
ATOM 1234 N N . GLY A 1 171 ? 3.983 8.904 -2.283 1.00 88.06 171 GLY A N 1
ATOM 1235 C CA . GLY A 1 171 ? 5.154 8.847 -1.405 1.00 88.06 171 GLY A CA 1
ATOM 1236 C C . GLY A 1 171 ? 5.527 10.234 -0.875 1.00 88.06 171 GLY A C 1
ATOM 1237 O O . GLY A 1 171 ? 5.740 11.165 -1.653 1.00 88.06 171 GLY A O 1
ATOM 1238 N N . ASP A 1 172 ? 5.617 10.396 0.443 1.00 83.06 172 ASP A N 1
ATOM 1239 C CA . ASP A 1 172 ? 5.936 11.696 1.048 1.00 83.06 172 ASP A CA 1
ATOM 1240 C C . ASP A 1 172 ? 7.432 12.082 0.903 1.00 83.06 172 ASP A C 1
ATOM 1242 O O . ASP A 1 172 ? 8.314 11.221 0.882 1.00 83.06 172 ASP A O 1
ATOM 1246 N N . VAL A 1 173 ? 7.729 13.393 0.836 1.00 70.00 173 VAL A N 1
ATOM 1247 C CA . VAL A 1 173 ? 9.042 14.018 0.530 1.00 70.00 173 VAL A CA 1
ATOM 1248 C C . VAL A 1 173 ? 10.182 13.501 1.407 1.00 70.00 173 VAL A C 1
ATOM 1250 O O . VAL A 1 173 ? 11.336 13.512 0.990 1.00 70.00 173 VAL A O 1
ATOM 1253 N N . ALA A 1 174 ? 9.871 13.107 2.638 1.00 67.00 174 ALA A N 1
ATOM 1254 C CA . ALA A 1 174 ? 10.852 12.827 3.679 1.00 67.00 174 ALA A CA 1
ATOM 1255 C C . ALA A 1 174 ? 10.915 11.340 4.063 1.00 67.00 174 ALA A C 1
ATOM 1257 O O . ALA A 1 174 ? 11.411 11.010 5.137 1.00 67.00 174 ALA A O 1
ATOM 1258 N N . GLY A 1 175 ? 10.368 10.443 3.232 1.00 59.22 175 GLY A N 1
ATOM 1259 C CA . GLY A 1 175 ? 10.281 9.016 3.567 1.00 59.22 175 GLY A CA 1
ATOM 1260 C C . GLY A 1 175 ? 9.334 8.724 4.738 1.00 59.22 175 GLY A C 1
ATOM 1261 O O . GLY A 1 175 ? 9.432 7.670 5.358 1.00 59.22 175 GLY A O 1
ATOM 1262 N N . GLY A 1 176 ? 8.434 9.663 5.057 1.00 71.31 176 GLY A N 1
ATOM 1263 C CA . GLY A 1 176 ? 7.572 9.604 6.239 1.00 71.31 176 GLY A CA 1
ATOM 1264 C C . GLY A 1 176 ? 6.372 8.664 6.115 1.00 71.31 176 GLY A C 1
ATOM 1265 O O . GLY A 1 176 ? 5.814 8.261 7.132 1.00 71.31 176 GLY A O 1
ATOM 1266 N N . GLY A 1 177 ? 5.972 8.287 4.897 1.00 83.75 177 GLY A N 1
ATOM 1267 C CA . GLY A 1 177 ? 4.851 7.376 4.694 1.00 83.75 177 GLY A CA 1
ATOM 1268 C C . GLY A 1 177 ? 4.292 7.366 3.275 1.00 83.75 177 GLY A C 1
ATOM 1269 O O . GLY A 1 177 ? 4.845 7.968 2.352 1.00 83.75 177 GLY A O 1
ATOM 1270 N N . ILE A 1 178 ? 3.177 6.650 3.136 1.00 89.62 178 ILE A N 1
ATOM 1271 C CA . ILE A 1 178 ? 2.371 6.551 1.920 1.00 89.62 178 ILE A CA 1
ATOM 1272 C C . ILE A 1 178 ? 0.996 7.134 2.237 1.00 89.62 178 ILE A C 1
ATOM 1274 O O . ILE A 1 178 ? 0.360 6.719 3.206 1.00 89.62 178 ILE A O 1
ATOM 1278 N N . THR A 1 179 ? 0.528 8.059 1.403 1.00 88.81 179 THR A N 1
ATOM 1279 C CA . THR A 1 179 ? -0.784 8.699 1.553 1.00 88.81 179 THR A CA 1
ATOM 1280 C C . THR A 1 179 ? -1.689 8.330 0.386 1.00 88.81 179 THR A C 1
ATOM 1282 O O . THR A 1 179 ? -1.288 8.408 -0.774 1.00 88.81 179 THR A O 1
ATOM 1285 N N . LEU A 1 180 ? -2.934 7.964 0.692 1.00 89.94 180 LEU A N 1
ATOM 1286 C CA . LEU A 1 180 ? -4.005 7.826 -0.293 1.00 89.94 180 LEU A CA 1
ATOM 1287 C C . LEU A 1 180 ? -4.651 9.194 -0.523 1.00 89.94 180 LEU A C 1
ATOM 1289 O O . LEU A 1 180 ? -5.074 9.852 0.426 1.00 89.94 180 LEU A O 1
ATOM 1293 N N . LEU A 1 181 ? -4.725 9.635 -1.776 1.00 87.94 181 LEU A N 1
ATOM 1294 C CA . LEU A 1 181 ? -5.259 10.954 -2.136 1.00 87.94 181 LEU A CA 1
ATOM 1295 C C . LEU A 1 181 ? -6.730 10.891 -2.582 1.00 87.94 181 LEU A C 1
ATOM 1297 O O . LEU A 1 181 ? -7.234 9.830 -2.939 1.00 87.94 181 LEU A O 1
ATOM 1301 N N . ASN A 1 182 ? -7.413 12.041 -2.617 1.00 86.50 182 ASN A N 1
ATOM 1302 C CA . ASN A 1 182 ? -8.728 12.227 -3.257 1.00 86.50 182 ASN A CA 1
ATOM 1303 C C . ASN A 1 182 ? -9.829 11.243 -2.821 1.00 86.50 182 ASN A C 1
ATOM 1305 O O . ASN A 1 182 ? -10.541 10.701 -3.661 1.00 86.50 182 ASN A O 1
ATOM 1309 N N . ASN A 1 183 ? -9.982 11.010 -1.513 1.00 84.94 183 ASN A N 1
ATOM 1310 C CA . ASN A 1 183 ? -10.957 10.051 -0.970 1.00 84.94 183 ASN A CA 1
ATOM 1311 C C . ASN A 1 183 ? -10.775 8.615 -1.498 1.00 84.94 183 ASN A C 1
ATOM 1313 O O . ASN A 1 183 ? -11.721 7.827 -1.497 1.00 84.94 183 ASN A O 1
ATOM 1317 N N . SER A 1 184 ? -9.568 8.265 -1.952 1.00 88.31 184 SER A N 1
ATOM 1318 C CA . SER A 1 184 ? -9.247 6.889 -2.319 1.00 88.31 184 SER A CA 1
ATOM 1319 C C . SER A 1 184 ? -9.374 5.973 -1.104 1.00 88.31 184 SER A C 1
ATOM 1321 O O . SER A 1 184 ? -9.112 6.371 0.031 1.00 88.31 184 SER A O 1
ATOM 1323 N N . SER A 1 185 ? -9.745 4.722 -1.358 1.00 91.25 185 SER A N 1
ATOM 1324 C CA . SER A 1 185 ? -9.787 3.667 -0.349 1.00 91.25 185 SER A CA 1
ATOM 1325 C C . SER A 1 185 ? -8.728 2.608 -0.646 1.00 91.25 185 SER A C 1
ATOM 1327 O O . SER A 1 185 ? -8.307 2.431 -1.788 1.00 91.25 185 SER A O 1
ATOM 1329 N N . MET A 1 186 ? -8.290 1.903 0.395 1.00 91.94 186 MET A N 1
ATOM 1330 C CA . MET A 1 186 ? -7.468 0.704 0.272 1.00 91.94 186 MET A CA 1
ATOM 1331 C C . MET A 1 186 ? -8.277 -0.474 0.791 1.00 91.94 186 MET A C 1
ATOM 1333 O O . MET A 1 186 ? -8.790 -0.436 1.907 1.00 91.94 186 MET A O 1
ATOM 1337 N N . THR A 1 187 ? -8.371 -1.524 -0.017 1.00 94.06 187 THR A N 1
ATOM 1338 C CA . THR A 1 187 ? -8.945 -2.803 0.403 1.00 94.06 187 THR A CA 1
ATOM 1339 C C . THR A 1 187 ? -7.816 -3.811 0.546 1.00 94.06 187 THR A C 1
ATOM 1341 O O . THR A 1 187 ? -7.082 -4.055 -0.408 1.00 94.06 187 THR A O 1
ATOM 1344 N N . ILE A 1 188 ? -7.676 -4.397 1.735 1.00 94.06 188 ILE A N 1
ATOM 1345 C CA . ILE A 1 188 ? -6.724 -5.476 2.012 1.00 94.06 188 ILE A CA 1
ATOM 1346 C C . ILE A 1 188 ? -7.544 -6.741 2.235 1.00 94.06 188 ILE A C 1
ATOM 1348 O O . ILE A 1 188 ? -8.292 -6.835 3.202 1.00 94.06 188 ILE A O 1
ATOM 1352 N N . THR A 1 189 ? -7.434 -7.699 1.318 1.00 94.62 189 THR A N 1
ATOM 1353 C CA . THR A 1 189 ? -8.156 -8.980 1.398 1.00 94.62 189 THR A CA 1
ATOM 1354 C C . THR A 1 189 ? -7.449 -10.002 2.289 1.00 94.62 189 THR A C 1
ATOM 1356 O O . THR A 1 189 ? -8.065 -10.971 2.727 1.00 94.62 189 THR A O 1
ATOM 1359 N N . GLY A 1 190 ? -6.157 -9.791 2.551 1.00 94.44 190 GLY A N 1
ATOM 1360 C CA . GLY A 1 190 ? -5.350 -10.584 3.472 1.00 94.44 190 GLY A CA 1
ATOM 1361 C C . GLY A 1 190 ? -5.244 -9.971 4.870 1.00 94.44 190 GLY A C 1
ATOM 1362 O O . GLY A 1 190 ? -5.979 -9.059 5.243 1.00 94.44 190 GLY A O 1
ATOM 1363 N N . ALA A 1 191 ? -4.283 -10.468 5.649 1.00 93.94 191 ALA A N 1
ATOM 1364 C CA . ALA A 1 191 ? -3.971 -9.908 6.957 1.00 93.94 191 ALA A CA 1
ATOM 1365 C C . ALA A 1 191 ? -3.324 -8.518 6.827 1.00 93.94 191 ALA A C 1
ATOM 1367 O O . ALA A 1 191 ? -2.419 -8.315 6.018 1.00 93.94 191 ALA A O 1
ATOM 1368 N N . PHE A 1 192 ? -3.751 -7.582 7.675 1.00 94.56 192 PHE A N 1
ATOM 1369 C CA . PHE A 1 192 ? -3.068 -6.310 7.893 1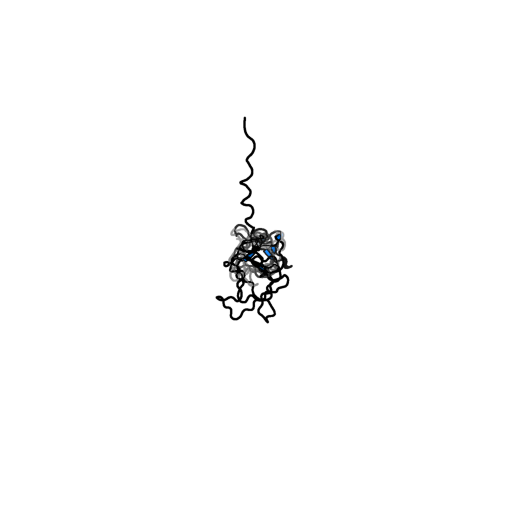.00 94.56 192 PHE A CA 1
ATOM 1370 C C . PHE A 1 192 ? -2.292 -6.372 9.210 1.00 94.56 192 PHE A C 1
ATOM 1372 O O . PHE A 1 192 ? -2.848 -6.744 10.243 1.00 94.56 192 PHE A O 1
ATOM 1379 N N . GLY A 1 193 ? -1.012 -6.003 9.174 1.00 94.75 193 GLY A N 1
ATOM 1380 C CA . GLY A 1 193 ? -0.150 -5.930 10.349 1.00 94.75 193 GLY A CA 1
ATOM 1381 C C . GLY A 1 193 ? 0.516 -4.564 10.453 1.00 94.75 193 GLY A C 1
ATOM 1382 O O . GLY A 1 193 ? 1.006 -4.033 9.458 1.00 94.75 193 GLY A O 1
ATOM 1383 N N . ALA A 1 194 ? 0.561 -4.016 11.666 1.00 94.50 194 ALA A N 1
ATOM 1384 C CA . ALA A 1 194 ? 1.307 -2.808 11.991 1.00 94.50 194 ALA A CA 1
ATOM 1385 C C . ALA A 1 194 ? 2.269 -3.114 13.146 1.00 94.50 194 ALA A C 1
ATOM 1387 O O . ALA A 1 194 ? 1.838 -3.525 14.219 1.00 94.50 194 ALA A O 1
ATOM 1388 N N . ASN A 1 195 ? 3.572 -2.910 12.929 1.00 93.62 195 ASN A N 1
ATOM 1389 C CA . ASN A 1 195 ? 4.582 -3.064 13.986 1.00 93.62 195 ASN A CA 1
ATOM 1390 C C . ASN A 1 195 ? 4.570 -1.888 14.982 1.00 93.62 195 ASN A C 1
ATOM 1392 O O . ASN A 1 195 ? 5.089 -2.009 16.088 1.00 93.62 195 ASN A O 1
ATOM 1396 N N . GLY A 1 196 ? 4.008 -0.746 14.573 1.00 92.00 196 GLY A N 1
ATOM 1397 C CA . GLY A 1 196 ? 3.822 0.445 15.398 1.00 92.00 196 GLY A CA 1
ATOM 1398 C C . GLY A 1 196 ? 2.351 0.717 15.710 1.00 92.00 196 GLY A C 1
ATOM 1399 O O . GLY A 1 196 ? 1.469 -0.081 15.396 1.00 92.00 196 GLY A O 1
ATOM 1400 N N . ALA A 1 197 ? 2.083 1.876 16.314 1.00 91.81 197 ALA A N 1
ATOM 1401 C CA . ALA A 1 197 ? 0.720 2.307 16.604 1.00 91.81 197 ALA A CA 1
ATOM 1402 C C . ALA A 1 197 ? -0.092 2.501 15.312 1.00 91.81 197 ALA A C 1
ATOM 1404 O O . ALA A 1 197 ? 0.363 3.155 14.374 1.00 91.81 197 ALA A O 1
ATOM 1405 N N . ALA A 1 198 ? -1.318 1.980 15.295 1.00 94.12 198 ALA A N 1
ATOM 1406 C CA . ALA A 1 198 ? -2.304 2.271 14.263 1.00 94.12 198 ALA A CA 1
ATOM 1407 C C . ALA A 1 198 ? -3.281 3.331 14.790 1.00 94.12 198 ALA A C 1
ATOM 1409 O O . ALA A 1 198 ? -3.939 3.118 15.808 1.00 94.12 198 ALA A O 1
ATOM 1410 N N . ILE A 1 199 ? -3.369 4.471 14.103 1.00 92.88 199 ILE A N 1
ATOM 1411 C CA . ILE A 1 199 ? -4.306 5.550 14.435 1.00 92.88 199 ILE A CA 1
ATOM 1412 C C . ILE A 1 199 ? -5.424 5.546 13.394 1.00 92.88 199 ILE A C 1
ATOM 1414 O O . ILE A 1 199 ? -5.168 5.692 12.201 1.00 92.88 199 ILE A O 1
ATOM 1418 N N . LEU A 1 200 ? -6.668 5.410 13.853 1.00 93.12 200 LEU A N 1
ATOM 1419 C CA . LEU A 1 200 ? -7.868 5.544 13.031 1.00 93.12 200 LEU A CA 1
ATOM 1420 C C . LEU A 1 200 ? -8.565 6.843 13.432 1.00 93.12 200 LEU A C 1
ATOM 1422 O O . LEU A 1 200 ? -9.024 6.976 14.561 1.00 93.12 200 LEU A O 1
ATOM 1426 N N . GLY A 1 201 ? -8.625 7.818 12.522 1.00 90.00 201 GLY A N 1
ATOM 1427 C CA . GLY A 1 201 ? -9.168 9.152 12.820 1.00 90.00 201 GLY A CA 1
ATOM 1428 C C . GLY A 1 201 ? -10.692 9.213 12.994 1.00 90.00 201 GLY A C 1
ATOM 1429 O O . GLY A 1 201 ? -11.227 10.273 13.301 1.00 90.00 201 GLY A O 1
ATOM 1430 N N . SER A 1 202 ? -11.400 8.106 12.766 1.00 92.38 202 SER A N 1
ATOM 1431 C CA . SER A 1 202 ? -12.859 8.016 12.851 1.00 92.38 202 SER A CA 1
ATOM 1432 C C . SER A 1 202 ? -13.263 6.686 13.506 1.00 92.38 202 SER A C 1
ATOM 1434 O O . SER A 1 202 ? -12.753 6.351 14.571 1.00 92.38 202 SER A O 1
ATOM 1436 N N . GLY A 1 203 ? -14.181 5.924 12.912 1.00 93.50 203 GLY A N 1
ATOM 1437 C CA . GLY A 1 203 ? -14.638 4.641 13.443 1.00 93.50 203 GLY A CA 1
ATOM 1438 C C . GLY A 1 203 ? -13.750 3.448 13.078 1.00 93.50 203 GLY A C 1
ATOM 1439 O O . GLY A 1 203 ? -13.094 3.425 12.038 1.00 93.50 203 GLY A O 1
ATOM 1440 N N . LEU A 1 204 ? -13.814 2.416 13.920 1.00 94.69 204 LEU A N 1
ATOM 1441 C CA . LEU A 1 204 ? -13.403 1.051 13.608 1.00 94.69 204 LEU A CA 1
ATOM 1442 C C . LEU A 1 204 ? -14.635 0.153 13.722 1.00 94.69 204 LEU A C 1
ATOM 1444 O O . LEU A 1 204 ? -15.246 0.071 14.787 1.00 94.69 204 LEU A O 1
ATOM 1448 N N . THR A 1 205 ? -14.985 -0.544 12.646 1.00 96.25 205 THR A N 1
ATOM 1449 C CA . THR A 1 205 ? -16.005 -1.596 12.677 1.00 96.25 205 THR A CA 1
ATOM 1450 C C . THR A 1 205 ? -15.321 -2.943 12.532 1.00 96.25 205 THR A C 1
ATOM 1452 O O . THR A 1 205 ? -14.625 -3.186 11.550 1.00 96.25 205 THR A O 1
ATOM 1455 N N . VAL A 1 206 ? -15.542 -3.829 13.501 1.00 95.50 206 VAL A N 1
ATOM 1456 C CA . VAL A 1 206 ? -15.071 -5.215 13.460 1.00 95.50 206 VAL A CA 1
ATOM 1457 C C . VAL A 1 206 ? -16.297 -6.116 13.437 1.00 95.50 206 VAL A C 1
ATOM 1459 O O . VAL A 1 206 ? -17.071 -6.137 14.389 1.00 95.50 206 VAL A O 1
ATOM 1462 N N . THR A 1 207 ? -16.506 -6.820 12.329 1.00 95.12 207 THR A N 1
ATOM 1463 C CA . THR A 1 207 ? -17.655 -7.722 12.146 1.00 95.12 207 THR A CA 1
ATOM 1464 C C . THR A 1 207 ? -17.388 -9.134 12.667 1.00 95.12 207 THR A C 1
ATOM 1466 O O . THR A 1 207 ? -18.326 -9.865 12.971 1.00 95.12 207 THR A O 1
ATOM 1469 N N . GLY A 1 208 ? -16.114 -9.519 12.768 1.00 94.31 208 GLY A N 1
ATOM 1470 C CA . GLY A 1 208 ? -15.674 -10.803 13.307 1.00 94.31 208 GLY A CA 1
ATOM 1471 C C . GLY A 1 208 ? -15.284 -10.748 14.784 1.00 94.31 208 GLY A C 1
ATOM 1472 O O . GLY A 1 208 ? -15.306 -9.699 15.429 1.00 94.31 208 GLY A O 1
ATOM 1473 N N . ALA A 1 209 ? -14.874 -11.899 15.316 1.00 94.69 209 ALA A N 1
ATOM 1474 C CA . ALA A 1 209 ? -14.240 -11.961 16.627 1.00 94.69 209 ALA A CA 1
ATOM 1475 C C . ALA A 1 209 ? -12.912 -11.182 16.622 1.00 94.69 209 ALA A C 1
ATOM 1477 O O . ALA A 1 209 ? -12.166 -11.209 15.643 1.00 94.69 209 ALA A O 1
ATOM 1478 N N . SER A 1 210 ? -12.608 -10.509 17.730 1.00 96.62 210 SER A N 1
ATOM 1479 C CA . SER A 1 210 ? -11.341 -9.804 17.937 1.00 96.62 210 SER A CA 1
ATOM 1480 C C . SER A 1 210 ? -10.814 -10.052 19.342 1.00 96.62 210 SER A C 1
ATOM 1482 O O . SER A 1 210 ? -11.583 -10.242 20.284 1.00 96.62 210 SER A O 1
ATOM 1484 N N . THR A 1 211 ? -9.489 -10.037 19.464 1.00 96.75 211 THR A N 1
ATOM 1485 C CA . THR A 1 211 ? -8.779 -10.196 20.733 1.00 96.75 211 THR A CA 1
ATOM 1486 C C . THR A 1 211 ? -7.819 -9.030 20.902 1.00 96.75 211 THR A C 1
ATOM 1488 O O . THR A 1 211 ? -7.013 -8.757 20.015 1.00 96.75 211 THR A O 1
ATOM 1491 N N . PHE A 1 212 ? -7.869 -8.373 22.058 1.00 95.25 212 PHE A N 1
ATOM 1492 C CA . PHE A 1 212 ? -6.937 -7.315 22.441 1.00 95.25 212 PHE A CA 1
ATOM 1493 C C . PHE A 1 212 ? -6.067 -7.836 23.586 1.00 95.25 212 PHE A C 1
ATOM 1495 O O . PHE A 1 212 ? -6.558 -8.045 24.690 1.00 95.25 212 PHE A O 1
ATOM 1502 N N . ASN A 1 213 ? -4.779 -8.075 23.326 1.00 93.81 213 ASN A N 1
ATOM 1503 C CA . ASN A 1 213 ? -3.863 -8.684 24.300 1.00 93.81 213 ASN A CA 1
ATOM 1504 C C . ASN A 1 213 ? -3.182 -7.646 25.218 1.00 93.81 213 ASN A C 1
ATOM 1506 O O . ASN A 1 213 ? -1.991 -7.724 25.504 1.00 93.81 213 ASN A O 1
ATOM 1510 N N . GLY A 1 214 ? -3.926 -6.619 25.620 1.00 93.31 214 GLY A N 1
ATOM 1511 C CA . GLY A 1 214 ? -3.413 -5.497 26.397 1.00 93.31 214 GLY A CA 1
ATOM 1512 C C . GLY A 1 214 ? -4.540 -4.655 26.980 1.00 93.31 214 GLY A C 1
ATOM 1513 O O . GLY A 1 214 ? -5.712 -5.025 26.916 1.00 93.31 214 GLY A O 1
ATOM 1514 N N . ASN A 1 215 ? -4.181 -3.506 27.548 1.00 94.75 215 ASN A N 1
ATOM 1515 C CA . ASN A 1 215 ? -5.156 -2.607 28.154 1.00 94.75 215 ASN A CA 1
ATOM 1516 C C . ASN A 1 215 ? -6.033 -1.945 27.083 1.00 94.75 215 ASN A C 1
ATOM 1518 O O . ASN A 1 215 ? -5.526 -1.441 26.081 1.00 94.75 215 ASN A O 1
ATOM 1522 N N . ILE A 1 216 ? -7.339 -1.883 27.343 1.00 95.69 216 ILE A N 1
ATOM 1523 C CA . ILE A 1 216 ? -8.293 -1.100 26.556 1.00 95.69 216 ILE A CA 1
ATOM 1524 C C . ILE A 1 216 ? -8.740 0.084 27.408 1.00 95.69 216 ILE A C 1
ATOM 1526 O O . ILE A 1 216 ? -9.317 -0.099 28.478 1.00 95.69 216 ILE A O 1
ATOM 1530 N N . THR A 1 217 ? -8.510 1.297 26.910 1.00 96.25 217 THR A N 1
ATOM 1531 C CA . THR A 1 217 ? -8.997 2.532 27.532 1.00 96.25 217 THR A CA 1
ATOM 1532 C C . THR A 1 217 ? -10.053 3.156 26.630 1.00 96.25 217 THR A C 1
ATOM 1534 O O . THR A 1 217 ? -9.754 3.522 25.497 1.00 96.25 217 THR A O 1
ATOM 1537 N N . SER A 1 218 ? -11.275 3.311 27.140 1.00 95.88 218 SER A N 1
ATOM 1538 C CA . SER A 1 218 ? -12.334 4.091 26.492 1.00 95.88 218 SER A CA 1
ATOM 1539 C C . SER A 1 218 ? -12.589 5.355 27.299 1.00 95.88 218 SER A C 1
ATOM 1541 O O . SER A 1 218 ? -12.880 5.282 28.490 1.00 95.88 218 SER A O 1
ATOM 1543 N N . THR A 1 219 ? -12.497 6.515 26.654 1.00 95.56 219 THR A N 1
ATOM 1544 C CA . THR A 1 219 ? -12.916 7.799 27.242 1.00 95.56 219 THR A CA 1
ATOM 1545 C C . THR A 1 219 ? -14.415 8.047 27.069 1.00 95.56 219 THR A C 1
ATOM 1547 O O . THR A 1 219 ? -14.991 8.864 27.782 1.00 95.56 219 THR A O 1
ATOM 1550 N N . GLY A 1 220 ? -15.045 7.345 26.121 1.00 95.06 220 GLY A N 1
ATOM 1551 C CA . GLY A 1 220 ? -16.481 7.377 25.868 1.00 95.06 220 GLY A CA 1
ATOM 1552 C C . GLY A 1 220 ? -17.238 6.237 26.551 1.00 95.06 220 GLY A C 1
ATOM 1553 O O . GLY A 1 220 ? -16.671 5.418 27.277 1.00 95.06 220 GLY A O 1
ATOM 1554 N N . THR A 1 221 ? -18.541 6.167 26.274 1.00 95.38 221 THR A N 1
ATOM 1555 C CA . THR A 1 221 ? -19.409 5.084 26.761 1.00 95.38 221 THR A CA 1
ATOM 1556 C C . THR A 1 221 ? -19.096 3.776 26.042 1.00 95.38 221 THR A C 1
ATOM 1558 O O . THR A 1 221 ? -18.953 3.755 24.822 1.00 95.38 221 THR A O 1
ATOM 1561 N N . VAL A 1 222 ? -19.053 2.675 26.792 1.00 96.31 222 VAL A N 1
ATOM 1562 C CA . VAL A 1 222 ? -18.974 1.321 26.236 1.00 96.31 222 VAL A CA 1
ATOM 1563 C C . VAL A 1 222 ? -20.361 0.693 26.296 1.00 96.31 222 VAL A C 1
ATOM 1565 O O . VAL A 1 222 ? -20.928 0.542 27.377 1.00 96.31 222 VAL A O 1
ATOM 1568 N N . PHE A 1 223 ? -20.907 0.321 25.139 1.00 96.06 223 PHE A N 1
ATOM 1569 C CA . PHE A 1 223 ? -22.165 -0.414 25.044 1.00 96.06 223 PHE A CA 1
ATOM 1570 C C . PHE A 1 223 ? -21.886 -1.880 24.710 1.00 96.06 223 PHE A C 1
ATOM 1572 O O . PHE A 1 223 ? -21.303 -2.184 23.670 1.00 96.06 223 PHE A O 1
ATOM 1579 N N . VAL A 1 224 ? -22.307 -2.791 25.588 1.00 95.44 224 VAL A N 1
ATOM 1580 C CA . VAL A 1 224 ? -22.129 -4.238 25.416 1.00 95.44 224 VAL A CA 1
ATOM 1581 C C . VAL A 1 224 ? -23.505 -4.891 25.383 1.00 95.44 224 VAL A C 1
ATOM 1583 O O . VAL A 1 224 ? -24.230 -4.846 26.370 1.00 95.44 224 VAL A O 1
ATOM 1586 N N . GLN A 1 225 ? -23.871 -5.482 24.243 1.00 93.50 225 GLN A N 1
ATOM 1587 C CA . GLN A 1 225 ? -25.231 -5.992 24.012 1.00 93.50 225 GLN A CA 1
ATOM 1588 C C . GLN A 1 225 ? -25.526 -7.331 24.692 1.00 93.50 225 GLN A C 1
ATOM 1590 O O . GLN A 1 225 ? -26.653 -7.560 25.110 1.00 93.50 225 GLN A O 1
ATOM 1595 N N . ASN A 1 226 ? -24.529 -8.213 24.784 1.00 92.12 226 ASN A N 1
ATOM 1596 C CA . ASN A 1 226 ? -24.733 -9.569 25.297 1.00 92.12 226 ASN A CA 1
ATOM 1597 C C . ASN A 1 226 ? -24.337 -9.670 26.770 1.00 92.12 226 ASN A C 1
ATOM 1599 O O . ASN A 1 226 ? -25.173 -9.903 27.634 1.00 92.12 226 ASN A O 1
ATOM 1603 N N . GLY A 1 227 ? -23.054 -9.481 27.070 1.00 92.25 227 GLY A N 1
ATOM 1604 C CA . GLY A 1 227 ? -22.562 -9.567 28.434 1.00 92.25 227 GLY A CA 1
ATOM 1605 C C . GLY A 1 227 ? -21.077 -9.269 28.529 1.00 92.25 227 GLY A C 1
ATOM 1606 O O . GLY A 1 227 ? -20.355 -9.285 27.531 1.00 92.25 227 GLY A O 1
ATOM 1607 N N . VAL A 1 228 ? -20.637 -9.003 29.753 1.00 94.88 228 VAL A N 1
ATOM 1608 C CA . VAL A 1 228 ? -19.233 -8.802 30.107 1.00 94.88 228 VAL A CA 1
ATOM 1609 C C . VAL A 1 228 ? -18.858 -9.894 31.096 1.00 94.88 228 VAL A C 1
ATOM 1611 O O . VAL A 1 228 ? -19.513 -10.041 32.124 1.00 94.88 228 VAL A O 1
ATOM 1614 N N . ASN A 1 229 ? -17.807 -10.651 30.788 1.00 94.12 229 ASN A N 1
ATOM 1615 C CA . ASN A 1 229 ? -17.210 -11.601 31.718 1.00 94.12 229 ASN A CA 1
ATOM 1616 C C . ASN A 1 229 ? -15.834 -11.075 32.141 1.00 94.12 229 ASN A C 1
ATOM 1618 O O . ASN A 1 229 ? -15.002 -10.778 31.284 1.00 94.12 229 ASN A O 1
ATOM 1622 N N . VAL A 1 230 ? -15.608 -10.944 33.446 1.00 94.12 230 VAL A N 1
ATOM 1623 C CA . VAL A 1 230 ? -14.335 -10.494 34.018 1.00 94.12 230 VAL A CA 1
ATOM 1624 C C . VAL A 1 230 ? -13.731 -11.659 34.786 1.00 94.12 230 VAL A C 1
ATOM 1626 O O . VAL A 1 230 ? -14.204 -12.020 35.859 1.00 94.12 230 VAL A O 1
ATOM 1629 N N . THR A 1 231 ? -12.675 -12.248 34.232 1.00 91.75 231 THR A N 1
ATOM 1630 C CA . THR A 1 231 ? -11.953 -13.377 34.830 1.00 91.75 231 THR A CA 1
ATOM 1631 C C . THR A 1 231 ? -10.510 -12.992 35.130 1.00 91.75 231 THR A C 1
ATOM 1633 O O . THR A 1 231 ? -9.901 -12.248 34.366 1.00 91.75 231 THR A O 1
ATOM 1636 N N . GLY A 1 232 ? -9.935 -13.533 36.208 1.00 89.25 232 GLY A N 1
ATOM 1637 C CA . GLY A 1 232 ? -8.521 -13.322 36.550 1.00 89.25 232 GLY A CA 1
ATOM 1638 C C . GLY A 1 232 ? -8.195 -11.956 37.171 1.00 89.25 232 GLY A C 1
ATOM 1639 O O . GLY A 1 232 ? -7.024 -11.658 37.386 1.00 89.25 232 GLY A O 1
ATOM 1640 N N . GLY A 1 233 ? -9.204 -11.137 37.485 1.00 89.62 233 GLY A N 1
ATOM 1641 C CA . GLY A 1 233 ? -9.033 -9.825 38.106 1.00 89.62 233 GLY A CA 1
ATOM 1642 C C . GLY A 1 233 ? -10.326 -9.276 38.710 1.00 89.62 233 GLY A C 1
ATOM 1643 O O . GLY A 1 233 ? -11.359 -9.942 38.708 1.00 89.62 233 GLY A O 1
ATOM 1644 N N . ASN A 1 234 ? -10.257 -8.046 39.222 1.00 92.06 234 ASN A N 1
ATOM 1645 C CA . ASN A 1 234 ? -11.386 -7.365 39.857 1.00 92.06 234 ASN A CA 1
ATOM 1646 C C . ASN A 1 234 ? -12.131 -6.472 38.855 1.00 92.06 234 ASN A C 1
ATOM 1648 O O . ASN A 1 234 ? -11.502 -5.751 38.081 1.00 92.06 234 ASN A O 1
ATOM 1652 N N . ALA A 1 235 ? -13.461 -6.434 38.944 1.00 94.06 235 ALA A N 1
ATOM 1653 C CA . ALA A 1 235 ? -14.265 -5.369 38.350 1.00 94.06 235 ALA A CA 1
ATOM 1654 C C . ALA A 1 235 ? -14.434 -4.233 39.372 1.00 94.06 235 ALA A C 1
ATOM 1656 O O . ALA A 1 235 ? -14.879 -4.472 40.493 1.00 94.06 235 ALA A O 1
ATOM 1657 N N . SER A 1 236 ? -14.080 -3.001 38.998 1.00 93.75 236 SER A N 1
ATOM 1658 C CA . SER A 1 236 ? -14.250 -1.816 39.848 1.00 93.75 236 SER A CA 1
ATOM 1659 C C . SER A 1 236 ? -15.200 -0.826 39.185 1.00 93.75 236 SER A C 1
ATOM 1661 O O . SER A 1 236 ? -14.974 -0.412 38.048 1.00 93.75 236 SER A O 1
ATOM 1663 N N . VAL A 1 237 ? -16.251 -0.437 39.905 1.00 95.12 237 VAL A N 1
ATOM 1664 C CA . VAL A 1 237 ? -17.178 0.628 39.513 1.00 95.12 237 VAL A CA 1
ATOM 1665 C C . VAL A 1 237 ? -17.035 1.741 40.542 1.00 95.12 237 VAL A C 1
ATOM 1667 O O . VAL A 1 237 ? -17.353 1.554 41.712 1.00 95.12 237 VAL A O 1
ATOM 1670 N N . THR A 1 238 ? -16.510 2.889 40.120 1.00 94.69 238 THR A N 1
ATOM 1671 C CA . THR A 1 238 ? -16.209 4.020 41.017 1.00 94.69 238 THR A CA 1
ATOM 1672 C C . THR A 1 238 ? -17.401 4.942 41.257 1.00 94.69 238 THR A C 1
ATOM 1674 O O . THR A 1 238 ? -17.375 5.748 42.181 1.00 94.69 238 THR A O 1
ATOM 1677 N N . ASN A 1 239 ? -18.435 4.821 40.426 1.00 95.38 239 ASN A N 1
ATOM 1678 C CA . ASN A 1 239 ? -19.686 5.562 40.532 1.00 95.38 239 ASN A CA 1
ATOM 1679 C C . ASN A 1 239 ? -20.840 4.585 40.812 1.00 95.38 239 ASN A C 1
ATOM 1681 O O . ASN A 1 239 ? -20.663 3.549 41.448 1.00 95.38 239 ASN A O 1
ATOM 1685 N N . ASN A 1 240 ? -22.036 4.904 40.329 1.00 94.00 240 ASN A N 1
ATOM 1686 C CA . ASN A 1 240 ? -23.219 4.092 40.562 1.00 94.00 240 ASN A CA 1
ATOM 1687 C C . ASN A 1 240 ? -23.245 2.858 39.650 1.00 94.00 240 ASN A C 1
ATOM 1689 O O . ASN A 1 240 ? -23.025 2.960 38.443 1.00 94.00 240 ASN A O 1
ATOM 1693 N N . LEU A 1 241 ? -23.612 1.714 40.225 1.00 94.94 241 LEU A N 1
ATOM 1694 C CA . LEU A 1 241 ? -24.054 0.532 39.492 1.00 94.94 241 LEU A CA 1
ATOM 1695 C C . LEU A 1 241 ? -25.584 0.477 39.546 1.00 94.94 241 LEU A C 1
ATOM 1697 O O . LEU A 1 241 ? -26.160 0.405 40.628 1.00 94.94 241 LEU A O 1
ATOM 1701 N N . THR A 1 242 ? -26.241 0.508 38.387 1.00 94.25 242 THR A N 1
ATOM 1702 C CA . THR A 1 242 ? -27.687 0.256 38.273 1.00 94.25 242 THR A CA 1
ATOM 1703 C C . THR A 1 242 ? -27.897 -1.106 37.632 1.00 94.25 242 THR A C 1
ATOM 1705 O O . THR A 1 242 ? -27.364 -1.366 36.555 1.00 94.25 242 THR A O 1
ATOM 1708 N N . VAL A 1 243 ? -28.680 -1.965 38.281 1.00 94.69 243 VAL A N 1
ATOM 1709 C CA . VAL A 1 243 ? -29.058 -3.281 37.758 1.00 94.69 243 VAL A CA 1
ATOM 1710 C C . VAL A 1 243 ? -30.576 -3.311 37.640 1.00 94.69 243 VAL A C 1
ATOM 1712 O O . VAL A 1 243 ? -31.276 -3.225 38.642 1.00 94.69 243 VAL A O 1
ATOM 1715 N N . ASN A 1 244 ? -31.083 -3.405 36.409 1.00 91.31 244 ASN A N 1
ATOM 1716 C CA . ASN A 1 244 ? -32.528 -3.444 36.141 1.00 91.31 244 ASN A CA 1
ATOM 1717 C C . ASN A 1 244 ? -33.135 -4.846 36.327 1.00 91.31 244 ASN A C 1
ATOM 1719 O O . ASN A 1 244 ? -34.353 -4.992 36.345 1.00 91.31 244 ASN A O 1
ATOM 1723 N N . GLY A 1 245 ? -32.288 -5.874 36.411 1.00 91.69 245 GLY A N 1
ATOM 1724 C CA . GLY A 1 245 ? -32.673 -7.255 36.686 1.00 91.69 245 GLY A CA 1
ATOM 1725 C C . GLY A 1 245 ? -32.143 -7.738 38.035 1.00 91.69 245 GLY A C 1
ATOM 1726 O O . GLY A 1 245 ? -31.803 -6.950 38.915 1.00 91.69 245 GLY A O 1
ATOM 1727 N N . ASN A 1 246 ? -32.032 -9.055 38.182 1.00 87.06 246 ASN A N 1
ATOM 1728 C CA . ASN A 1 246 ? -31.452 -9.649 39.380 1.00 87.06 246 ASN A CA 1
ATOM 1729 C C . ASN A 1 246 ? -29.932 -9.443 39.404 1.00 87.06 246 ASN A C 1
ATOM 1731 O O . ASN A 1 246 ? -29.255 -9.657 38.400 1.00 87.06 246 ASN A O 1
ATOM 1735 N N . ALA A 1 247 ? -29.402 -9.086 40.572 1.00 89.88 247 ALA A N 1
ATOM 1736 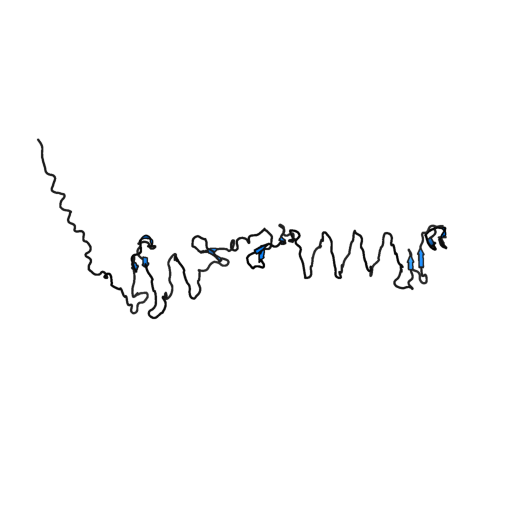C CA . ALA A 1 247 ? -27.975 -9.135 40.854 1.00 89.88 247 ALA A CA 1
ATOM 1737 C C . ALA A 1 247 ? -27.690 -10.340 41.759 1.00 89.88 247 ALA A C 1
ATOM 1739 O O . ALA A 1 247 ? -28.247 -10.434 42.852 1.00 89.88 247 ALA A O 1
ATOM 1740 N N . GLN A 1 248 ? -26.818 -11.241 41.311 1.00 87.25 248 GLN A N 1
ATOM 1741 C CA . GLN A 1 248 ? -26.230 -12.280 42.150 1.00 87.25 248 GLN A CA 1
ATOM 1742 C C . GLN A 1 248 ? -24.794 -11.871 42.472 1.00 87.25 248 GLN A C 1
ATOM 1744 O O . GLN A 1 248 ? -24.023 -11.515 41.582 1.00 87.25 248 GLN A O 1
ATOM 1749 N N . LEU A 1 249 ? -24.451 -11.905 43.753 1.00 87.50 249 LEU A N 1
ATOM 1750 C CA . LEU A 1 249 ? -23.063 -11.908 44.195 1.00 87.50 249 LEU A CA 1
ATOM 1751 C C . LEU A 1 249 ? -22.680 -13.386 44.341 1.00 87.50 249 LEU A C 1
ATOM 1753 O O . LEU A 1 249 ? -23.509 -14.147 44.821 1.00 87.50 249 LEU A O 1
ATOM 1757 N N . GLY A 1 250 ? -21.487 -13.798 43.901 1.00 82.56 250 GLY A N 1
ATOM 1758 C CA . GLY A 1 250 ? -21.065 -15.211 43.921 1.00 82.56 250 GLY A CA 1
ATOM 1759 C C . GLY A 1 250 ? -21.271 -15.981 42.623 1.00 82.56 250 GLY A C 1
ATOM 1760 O O . GLY A 1 250 ? -22.074 -15.588 41.775 1.00 82.56 250 GLY A O 1
ATOM 1761 N N . ASP A 1 251 ? -20.549 -17.092 42.492 1.00 82.69 251 ASP A N 1
ATOM 1762 C CA . ASP A 1 251 ? -20.664 -18.034 41.375 1.00 82.69 251 ASP A CA 1
ATOM 1763 C C . ASP A 1 251 ? -21.672 -19.164 41.650 1.00 82.69 251 ASP A C 1
ATOM 1765 O O . ASP A 1 251 ? -22.151 -19.802 40.708 1.00 82.69 251 ASP A O 1
ATOM 1769 N N . ALA A 1 252 ? -22.089 -19.344 42.908 1.00 83.56 252 ALA A N 1
ATOM 1770 C CA . ALA A 1 252 ? -23.099 -20.316 43.301 1.00 83.56 252 ALA A CA 1
ATOM 1771 C C . ALA A 1 252 ? -24.103 -19.764 44.327 1.00 83.56 252 ALA A C 1
ATOM 1773 O O . ALA A 1 252 ? -23.824 -18.875 45.124 1.00 83.56 252 ALA A O 1
ATOM 1774 N N . VAL A 1 253 ? -25.301 -20.360 44.352 1.00 76.50 253 VAL A N 1
ATOM 1775 C CA . VAL A 1 253 ? -26.409 -19.979 45.257 1.00 76.50 253 VAL A CA 1
ATOM 1776 C C . VAL A 1 253 ? -26.066 -20.191 46.744 1.00 76.50 253 VAL A C 1
ATOM 1778 O O . VAL A 1 253 ? -26.726 -19.638 47.619 1.00 76.50 253 VAL A O 1
ATOM 1781 N N . GLY A 1 254 ? -25.048 -21.003 47.043 1.00 78.62 254 GLY A N 1
ATOM 1782 C CA . GLY A 1 254 ? -24.596 -21.298 48.406 1.00 78.62 254 GLY A CA 1
ATOM 1783 C C . GLY A 1 254 ? -23.449 -20.420 48.904 1.00 78.62 254 GLY A C 1
ATOM 1784 O O . GLY A 1 254 ? -22.963 -20.650 50.013 1.00 78.62 254 GLY A O 1
ATOM 1785 N N . ASP A 1 255 ? -22.991 -19.463 48.101 1.00 80.50 255 ASP A N 1
ATOM 1786 C CA . ASP A 1 255 ? -21.823 -18.665 48.440 1.00 80.50 255 ASP A CA 1
ATOM 1787 C C . ASP A 1 255 ? -22.075 -17.754 49.648 1.00 80.50 255 ASP A C 1
ATOM 1789 O O . ASP A 1 255 ? -23.177 -17.266 49.907 1.00 80.50 255 ASP A O 1
ATOM 1793 N N . LEU A 1 256 ? -21.012 -17.523 50.423 1.00 82.69 256 LEU A N 1
ATOM 1794 C CA . LEU A 1 256 ? -21.037 -16.566 51.525 1.00 82.69 256 LEU A CA 1
ATOM 1795 C C . LEU A 1 256 ? -20.628 -15.194 50.998 1.00 82.69 256 LEU A C 1
ATOM 1797 O O . LEU A 1 256 ? -19.547 -15.040 50.424 1.00 82.69 256 LEU A O 1
ATOM 1801 N N . HIS A 1 257 ? -21.452 -14.179 51.257 1.00 82.25 257 HIS A N 1
ATOM 1802 C CA . HIS A 1 257 ? -21.204 -12.821 50.784 1.00 82.25 257 HIS A CA 1
ATOM 1803 C C . HIS A 1 257 ? -20.970 -11.850 51.926 1.00 82.25 257 HIS A C 1
ATOM 1805 O O . HIS A 1 257 ? -21.599 -11.902 52.988 1.00 82.25 257 HIS A O 1
ATOM 1811 N N . ALA A 1 258 ? -20.070 -10.907 51.677 1.00 80.31 258 ALA A N 1
ATOM 1812 C CA . ALA A 1 258 ? -19.797 -9.832 52.600 1.00 80.31 258 ALA A CA 1
ATOM 1813 C C . ALA A 1 258 ? -19.732 -8.493 51.867 1.00 80.31 258 ALA A C 1
ATOM 1815 O O . ALA A 1 258 ? -19.157 -8.378 50.787 1.00 80.31 258 ALA A O 1
ATOM 1816 N N . ILE A 1 259 ? -20.336 -7.478 52.478 1.00 85.94 259 ILE A N 1
ATOM 1817 C CA . ILE A 1 259 ? -20.358 -6.099 52.001 1.00 85.94 259 ILE A CA 1
ATOM 1818 C C . ILE A 1 259 ? -19.566 -5.267 53.008 1.00 85.94 259 ILE A C 1
ATOM 1820 O O . ILE A 1 259 ? -19.921 -5.194 54.189 1.00 85.94 259 ILE A O 1
ATOM 1824 N N . ASN A 1 260 ? -18.479 -4.651 52.532 1.00 83.56 260 ASN A N 1
ATOM 1825 C CA . ASN A 1 260 ? -17.544 -3.840 53.323 1.00 83.56 260 ASN A CA 1
ATOM 1826 C C . ASN A 1 260 ? -16.864 -4.586 54.489 1.00 83.56 260 ASN A C 1
ATOM 1828 O O . ASN A 1 260 ? -16.477 -3.978 55.484 1.00 83.56 260 ASN A O 1
ATOM 1832 N N . THR A 1 261 ? -16.717 -5.910 54.405 1.00 85.12 261 THR A N 1
ATOM 1833 C CA . THR A 1 261 ? -16.070 -6.724 55.447 1.00 85.12 261 THR A CA 1
ATOM 1834 C C . THR A 1 261 ? -15.606 -8.073 54.884 1.00 85.12 261 THR A C 1
ATOM 1836 O O . THR A 1 261 ? -16.095 -8.471 53.830 1.00 85.12 261 THR A O 1
ATOM 1839 N N . PRO A 1 262 ? -14.678 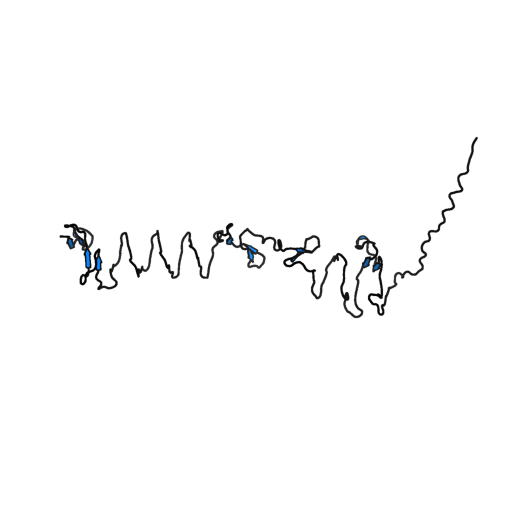-8.796 55.537 1.00 86.62 262 PRO A N 1
ATOM 1840 C CA . PRO A 1 262 ? -14.378 -10.179 55.174 1.00 86.62 262 PRO A CA 1
ATOM 1841 C C . PRO A 1 262 ? -15.554 -11.127 55.452 1.00 86.62 262 PRO A C 1
ATOM 1843 O O . PRO A 1 262 ? -16.310 -10.944 56.419 1.00 86.62 262 PRO A O 1
ATOM 1846 N N . THR A 1 263 ? -15.664 -12.178 54.640 1.00 85.44 263 THR A N 1
ATOM 1847 C CA . THR A 1 263 ? -16.608 -13.284 54.850 1.00 85.44 263 THR A CA 1
ATOM 1848 C C . THR A 1 263 ? -16.285 -14.053 56.138 1.00 85.44 263 THR A C 1
ATOM 1850 O O . THR A 1 263 ? -15.148 -14.071 56.612 1.00 85.44 263 THR A O 1
ATOM 1853 N N . VAL A 1 264 ? -17.307 -14.664 56.747 1.00 87.75 264 VAL A N 1
ATOM 1854 C CA . VAL A 1 264 ? -17.185 -15.494 57.959 1.00 87.75 264 VAL A CA 1
ATOM 1855 C C . VAL A 1 264 ? -17.968 -16.777 57.736 1.00 87.75 264 VAL A C 1
ATOM 1857 O O . VAL A 1 264 ? -19.113 -16.723 57.288 1.00 87.75 264 VAL A O 1
ATOM 1860 N N . ALA A 1 265 ? -17.364 -17.919 58.065 1.00 86.19 265 ALA A N 1
ATOM 1861 C CA . ALA A 1 265 ? -18.000 -19.224 57.921 1.00 86.19 265 ALA A CA 1
ATOM 1862 C C . ALA A 1 265 ? -19.384 -19.260 58.601 1.00 86.19 265 ALA A C 1
ATOM 1864 O O . ALA A 1 265 ? -19.551 -18.786 59.725 1.00 86.19 265 ALA A O 1
ATOM 1865 N N . GLY A 1 266 ? -20.378 -19.809 57.896 1.00 83.38 266 GLY A N 1
ATOM 1866 C CA . GLY A 1 266 ? -21.756 -19.938 58.383 1.00 83.38 266 GLY A CA 1
ATOM 1867 C C . GLY A 1 266 ? -22.612 -18.666 58.310 1.00 83.38 266 GLY A C 1
ATOM 1868 O O . GLY A 1 266 ? -23.765 -18.705 58.726 1.00 83.38 266 GLY A O 1
ATOM 1869 N N . THR A 1 267 ? -22.096 -17.546 57.786 1.00 82.38 267 THR A N 1
ATOM 1870 C CA . THR A 1 267 ? -22.860 -16.291 57.641 1.00 82.38 267 THR A CA 1
ATOM 1871 C C . THR A 1 267 ? -23.169 -16.007 56.173 1.00 82.38 267 THR A C 1
ATOM 1873 O O . THR A 1 267 ? -22.275 -15.607 55.433 1.00 82.38 267 THR A O 1
ATOM 1876 N N . ALA A 1 268 ? -24.430 -16.171 55.762 1.00 80.88 268 ALA A N 1
ATOM 1877 C CA . ALA A 1 268 ? -24.850 -15.972 54.368 1.00 80.88 268 ALA A CA 1
ATOM 1878 C C . ALA A 1 268 ? -24.643 -14.526 53.864 1.00 80.88 268 ALA A C 1
ATOM 1880 O O . ALA A 1 268 ? -24.159 -14.321 52.754 1.00 80.88 268 ALA A O 1
ATOM 1881 N N . LEU A 1 269 ? -24.965 -13.523 54.693 1.00 83.00 269 LEU A N 1
ATOM 1882 C CA . LEU A 1 269 ? -24.744 -12.105 54.400 1.00 83.00 269 LEU A CA 1
ATOM 1883 C C . LEU A 1 269 ? -24.156 -11.396 55.618 1.00 83.00 269 LEU A C 1
ATOM 1885 O O . LEU A 1 269 ? -24.756 -11.390 56.696 1.00 83.00 269 LEU A O 1
ATOM 1889 N N . ARG A 1 270 ? -23.011 -10.739 55.430 1.00 82.56 270 ARG A N 1
ATOM 1890 C CA . ARG A 1 270 ? -22.404 -9.863 56.437 1.00 82.56 270 ARG A CA 1
ATOM 1891 C C . ARG A 1 270 ? -22.258 -8.449 55.884 1.00 82.56 270 ARG A C 1
ATOM 1893 O O . ARG A 1 270 ? -21.597 -8.252 54.873 1.00 82.56 270 ARG A O 1
ATOM 1900 N N . VAL A 1 271 ? -22.839 -7.464 56.562 1.00 85.00 271 VAL A N 1
ATOM 1901 C CA . VAL A 1 271 ? -22.757 -6.047 56.173 1.00 85.00 271 VAL A CA 1
ATOM 1902 C C . VAL A 1 271 ? -22.101 -5.261 57.303 1.00 85.00 271 VAL A C 1
ATOM 1904 O O . VAL A 1 271 ? -22.536 -5.353 58.452 1.00 85.00 271 VAL A O 1
ATOM 1907 N N . LEU A 1 272 ? -21.050 -4.498 56.997 1.00 84.62 272 LEU A N 1
ATOM 1908 C CA . LEU A 1 272 ? -20.444 -3.565 57.947 1.00 84.62 272 LEU A CA 1
ATOM 1909 C C . LEU A 1 272 ? -20.951 -2.144 57.688 1.00 84.62 272 LEU A C 1
ATOM 1911 O O . LEU A 1 272 ? -20.743 -1.586 56.612 1.00 84.62 272 LEU A O 1
ATOM 1915 N N . GLY A 1 273 ? -21.603 -1.562 58.693 1.00 84.31 273 GLY A N 1
ATOM 1916 C CA . GLY A 1 273 ? -21.958 -0.143 58.709 1.00 84.31 273 GLY A CA 1
ATOM 1917 C C . GLY A 1 273 ? -20.898 0.729 59.384 1.00 84.31 273 GLY A C 1
ATOM 1918 O O . GLY A 1 273 ? -19.908 0.233 59.919 1.00 84.31 273 GLY A O 1
ATOM 1919 N N . GLY A 1 274 ? -21.125 2.044 59.386 1.00 84.44 274 GLY A N 1
ATOM 1920 C CA . GLY A 1 274 ? -20.246 3.004 60.059 1.00 84.44 274 GLY A CA 1
ATOM 1921 C C . GLY A 1 274 ? -20.177 2.816 61.583 1.00 84.44 274 GLY A C 1
ATOM 1922 O O . GLY A 1 274 ? -21.074 2.247 62.205 1.00 84.44 274 GLY A O 1
ATOM 1923 N N . ASN A 1 275 ? -19.113 3.338 62.200 1.00 86.62 275 ASN A N 1
ATOM 1924 C CA . ASN A 1 275 ? -18.832 3.164 63.635 1.00 86.62 275 ASN A CA 1
ATOM 1925 C C . ASN A 1 275 ? -19.628 4.095 64.567 1.00 86.62 275 ASN A C 1
ATOM 1927 O O . ASN A 1 275 ? -19.463 4.033 65.784 1.00 86.62 275 ASN A O 1
ATOM 1931 N N . THR A 1 276 ? -20.487 4.953 64.025 1.00 91.31 276 THR A N 1
ATOM 1932 C CA . THR A 1 276 ? -21.259 5.920 64.808 1.00 91.31 276 THR A CA 1
ATOM 1933 C C . THR A 1 276 ? -22.457 5.239 65.469 1.00 91.31 276 THR A C 1
ATOM 1935 O O . THR A 1 276 ? -23.382 4.795 64.786 1.00 91.31 276 THR A O 1
ATOM 1938 N N . SER A 1 277 ? -22.451 5.165 66.805 1.00 91.56 277 SER A N 1
ATOM 1939 C CA . SER A 1 277 ? -23.615 4.719 67.583 1.00 91.56 277 SER A CA 1
ATOM 1940 C C . SER A 1 277 ? -24.830 5.576 67.243 1.00 91.56 277 SER A C 1
ATOM 1942 O O . SER A 1 277 ? -24.716 6.777 67.001 1.00 91.56 277 SER A O 1
ATOM 1944 N N . GLY A 1 278 ? -26.004 4.955 67.182 1.00 89.50 278 GLY A N 1
ATOM 1945 C CA . GLY A 1 278 ? -27.216 5.661 66.796 1.00 89.50 278 GLY A CA 1
ATOM 1946 C C . GLY A 1 278 ? -27.562 5.556 65.309 1.00 89.50 278 GLY A C 1
ATOM 1947 O O . GLY A 1 278 ? -28.742 5.689 64.971 1.00 89.50 278 GLY A O 1
ATOM 1948 N N . ASN A 1 279 ? -26.593 5.274 64.435 1.00 92.06 279 ASN A N 1
ATOM 1949 C CA . ASN A 1 279 ? -26.829 5.233 62.993 1.00 92.06 279 ASN A CA 1
ATOM 1950 C C . ASN A 1 279 ? -27.475 3.919 62.558 1.00 92.06 279 ASN A C 1
ATOM 1952 O O . ASN A 1 279 ? -27.097 2.835 63.014 1.00 92.06 279 ASN A O 1
ATOM 1956 N N . ILE A 1 280 ? -28.439 4.024 61.645 1.00 89.69 280 ILE A N 1
ATOM 1957 C CA . ILE A 1 280 ? -28.991 2.867 60.948 1.00 89.69 280 ILE A CA 1
ATOM 1958 C C . ILE A 1 280 ? -27.939 2.378 59.946 1.00 89.69 280 ILE A C 1
ATOM 1960 O O . ILE A 1 280 ? -27.391 3.169 59.184 1.00 89.69 280 ILE A O 1
ATOM 1964 N N . ILE A 1 281 ? -27.624 1.085 59.992 1.00 88.75 281 ILE A N 1
ATOM 1965 C CA . ILE A 1 281 ? -26.625 0.446 59.125 1.00 88.75 281 ILE A CA 1
ATOM 1966 C C . ILE A 1 281 ? -27.263 -0.365 57.997 1.00 88.75 281 ILE A C 1
ATOM 1968 O O . ILE A 1 281 ? -26.594 -0.676 57.017 1.00 88.75 281 ILE A O 1
ATOM 1972 N N . GLN A 1 282 ? -28.544 -0.704 58.136 1.00 90.38 282 GLN A N 1
ATOM 1973 C CA . GLN A 1 282 ? -29.325 -1.369 57.106 1.00 90.38 282 GLN A CA 1
ATOM 1974 C C . GLN A 1 282 ? -30.801 -1.032 57.288 1.00 90.38 282 GLN A C 1
ATOM 1976 O O . GLN A 1 282 ? -31.299 -1.037 58.416 1.00 90.38 282 GLN A O 1
ATOM 1981 N N . GLU A 1 283 ? -31.484 -0.768 56.180 1.00 90.81 283 GLU A N 1
ATOM 1982 C CA . GLU A 1 283 ? -32.928 -0.568 56.107 1.00 90.81 283 GLU A CA 1
ATOM 1983 C C . GLU A 1 283 ? -33.498 -1.522 55.065 1.00 90.81 283 GLU A C 1
ATOM 1985 O O . GLU A 1 283 ? -32.870 -1.795 54.041 1.00 90.81 283 GLU A O 1
ATOM 1990 N N . TRP A 1 284 ? -34.699 -2.015 55.330 1.00 92.31 284 TRP A N 1
ATOM 1991 C CA . TRP A 1 284 ? -35.471 -2.794 54.377 1.00 92.31 284 TRP A CA 1
ATOM 1992 C C . TRP A 1 284 ? -36.827 -2.134 54.221 1.00 92.31 284 TRP A C 1
ATOM 1994 O O . TRP A 1 284 ? -37.471 -1.780 55.213 1.00 92.31 284 TRP A O 1
ATOM 2004 N N . TYR A 1 285 ? -37.256 -1.996 52.976 1.00 93.44 285 TYR A N 1
ATOM 2005 C CA . TYR A 1 285 ? -38.522 -1.383 52.610 1.00 93.44 285 TYR A CA 1
ATOM 2006 C C . TYR A 1 285 ? -39.377 -2.397 51.857 1.00 93.44 285 TYR A C 1
ATOM 2008 O O . TYR A 1 285 ? -38.856 -3.210 51.094 1.00 93.44 285 TYR A O 1
ATOM 2016 N N . SER A 1 286 ? -40.690 -2.339 52.055 1.00 92.25 286 SER A N 1
ATOM 2017 C CA . SER A 1 286 ? -41.662 -3.009 51.194 1.00 92.25 286 SER A CA 1
ATOM 2018 C C . SER A 1 286 ? -42.264 -1.974 50.240 1.00 92.25 286 SER A C 1
ATOM 2020 O O . SER A 1 286 ? -43.241 -1.310 50.585 1.00 92.25 286 SER A O 1
ATOM 2022 N N . GLY A 1 287 ? -41.657 -1.804 49.065 1.00 90.19 287 GLY A N 1
ATOM 2023 C CA . GLY A 1 287 ? -42.050 -0.792 48.075 1.00 90.19 287 GLY A CA 1
ATOM 2024 C C . GLY A 1 287 ? -41.093 0.401 48.041 1.00 90.19 287 GLY A C 1
ATOM 2025 O O . GLY A 1 287 ? -39.888 0.231 48.221 1.00 90.19 287 GLY A O 1
ATOM 2026 N N . ASP A 1 288 ? -41.626 1.599 47.796 1.00 89.00 288 ASP A N 1
ATOM 2027 C CA . ASP A 1 288 ? -40.821 2.816 47.627 1.00 89.00 288 ASP A CA 1
ATOM 2028 C C . ASP A 1 288 ? -40.024 3.179 48.888 1.00 89.00 288 ASP A C 1
ATOM 2030 O O . ASP A 1 288 ? -40.484 2.947 50.011 1.00 89.00 288 ASP A O 1
ATOM 2034 N N . ILE A 1 289 ? -38.863 3.821 48.699 1.00 90.44 289 ILE A N 1
ATOM 2035 C CA . ILE A 1 289 ? -37.951 4.258 49.770 1.00 90.44 289 ILE A CA 1
ATOM 2036 C C . ILE A 1 289 ? -38.558 5.457 50.516 1.00 90.44 289 ILE A C 1
ATOM 2038 O O . ILE A 1 289 ? -38.197 6.615 50.311 1.00 90.44 289 ILE A O 1
ATOM 2042 N N . THR A 1 290 ? -39.518 5.170 51.394 1.00 90.50 290 THR A N 1
ATOM 2043 C CA . THR A 1 290 ? -40.186 6.145 52.262 1.00 90.50 290 THR A CA 1
ATOM 2044 C C . THR A 1 290 ? -40.239 5.635 53.697 1.00 90.50 290 THR A C 1
ATOM 2046 O O . THR A 1 290 ? -40.258 4.430 53.948 1.00 90.50 290 THR A O 1
ATOM 2049 N N . ALA A 1 291 ? -40.303 6.547 54.671 1.00 85.94 291 ALA A N 1
ATOM 2050 C CA . ALA A 1 291 ? -40.366 6.173 56.086 1.00 85.94 291 ALA A CA 1
ATOM 2051 C C . ALA A 1 291 ? -41.580 5.286 56.427 1.00 85.94 291 ALA A C 1
ATOM 2053 O O . ALA A 1 291 ? -41.480 4.450 57.321 1.00 85.94 291 ALA A O 1
ATOM 2054 N N . ALA A 1 292 ? -42.694 5.447 55.704 1.00 90.75 292 ALA A N 1
ATOM 2055 C CA . ALA A 1 292 ? -43.913 4.662 55.893 1.00 90.75 292 ALA A CA 1
ATOM 2056 C C . ALA A 1 292 ? -43.770 3.203 55.424 1.00 90.75 292 ALA A C 1
ATOM 2058 O O . ALA A 1 292 ? -44.403 2.319 55.993 1.00 90.75 292 ALA A O 1
ATOM 2059 N N . ASN A 1 293 ? -42.909 2.945 54.436 1.00 92.69 293 ASN A N 1
ATOM 2060 C CA . ASN A 1 293 ? -42.711 1.617 53.850 1.00 92.69 293 ASN A CA 1
ATOM 2061 C C . ASN A 1 293 ? -41.531 0.852 54.465 1.00 92.69 293 ASN A C 1
ATOM 2063 O O . ASN A 1 293 ? -41.206 -0.244 54.008 1.00 92.69 293 ASN A O 1
ATOM 2067 N N . ARG A 1 294 ? -40.846 1.417 55.468 1.00 95.75 294 ARG A N 1
ATOM 2068 C CA . ARG A 1 294 ? -39.718 0.749 56.126 1.00 95.75 294 ARG A CA 1
ATOM 2069 C C . ARG A 1 294 ? -40.225 -0.375 57.026 1.00 95.75 294 ARG A C 1
ATOM 2071 O O . ARG A 1 294 ? -40.853 -0.114 58.049 1.00 95.75 294 ARG A O 1
ATOM 2078 N N . VAL A 1 295 ? -39.886 -1.613 56.680 1.00 95.88 295 VAL A N 1
ATOM 2079 C CA . VAL A 1 295 ? -40.344 -2.823 57.386 1.00 95.88 295 VAL A CA 1
ATOM 2080 C C . VAL A 1 295 ? -39.345 -3.343 58.412 1.00 95.88 295 VAL A C 1
ATOM 2082 O O . VAL A 1 295 ? -39.743 -3.955 59.398 1.00 95.88 295 VAL A O 1
ATOM 2085 N N . ALA A 1 296 ? -38.052 -3.090 58.216 1.00 94.06 296 ALA A N 1
ATOM 2086 C CA . ALA A 1 296 ? -37.018 -3.475 59.169 1.00 94.06 296 ALA A CA 1
ATOM 2087 C C . ALA A 1 296 ? -35.838 -2.502 59.118 1.00 94.06 296 ALA A C 1
ATOM 2089 O O . ALA A 1 296 ? -35.632 -1.799 58.124 1.00 94.06 296 ALA A O 1
ATOM 2090 N N . TRP A 1 297 ? -35.047 -2.479 60.190 1.00 91.62 297 TRP A N 1
ATOM 2091 C CA . TRP A 1 297 ? -33.759 -1.793 60.231 1.00 91.62 297 TRP A CA 1
ATOM 2092 C C . TRP A 1 297 ? -32.833 -2.405 61.287 1.00 91.62 297 TRP A C 1
ATOM 2094 O O . TRP A 1 297 ? -33.289 -2.959 62.288 1.00 91.62 297 TRP A O 1
ATOM 2104 N N . ILE A 1 298 ? -31.523 -2.281 61.076 1.00 89.81 298 ILE A N 1
ATOM 2105 C CA . ILE A 1 298 ? -30.494 -2.578 62.081 1.00 89.81 298 ILE A CA 1
ATOM 2106 C C . ILE A 1 298 ? -29.750 -1.281 62.382 1.00 89.81 298 ILE A C 1
ATOM 2108 O O . ILE A 1 298 ? -29.348 -0.565 61.469 1.00 89.81 298 ILE A O 1
ATOM 2112 N N . LYS A 1 299 ? -29.546 -0.979 63.666 1.00 91.12 299 LYS A N 1
ATOM 2113 C CA . LYS A 1 299 ? -28.840 0.220 64.141 1.00 91.12 299 LYS A CA 1
ATOM 2114 C C . LYS A 1 299 ? -27.620 -0.166 64.951 1.00 91.12 299 LYS A C 1
ATOM 2116 O O . LYS A 1 299 ? -27.640 -1.150 65.694 1.00 91.12 299 LYS A O 1
ATOM 2121 N N . LYS A 1 300 ? -26.570 0.640 64.835 1.00 88.62 300 LYS A N 1
ATOM 2122 C CA . LYS A 1 300 ? -25.376 0.502 65.660 1.00 88.62 300 LYS A CA 1
ATOM 2123 C C . LYS A 1 300 ? -25.721 0.851 67.111 1.00 88.62 300 LYS A C 1
ATOM 2125 O O . LYS A 1 300 ? -26.183 1.962 67.383 1.00 88.62 300 LYS A O 1
ATOM 2130 N N . LYS A 1 301 ? -25.512 -0.120 68.006 1.00 82.88 301 LYS A N 1
ATOM 2131 C CA . LYS A 1 301 ? -25.459 0.116 69.454 1.00 82.88 301 LYS A CA 1
ATOM 2132 C C . LYS A 1 301 ? -24.262 0.996 69.779 1.00 82.88 301 LYS A C 1
ATOM 2134 O O . LYS A 1 301 ? -23.177 0.713 69.217 1.00 82.88 301 LYS A O 1
#

Foldseek 3Di:
DDDDDDDDDPPPDPPPPPPPPPPPPVPDDDPPDDDDQDDDPADPVRHSDDDWFEAEADDDDDPVPPPDDNGIPDYHYDDDDQQCDPPDPGRDDPPDDDDPDDDDDPDDDDDPDDDDDDDDDDPQWDWDDPVPSDTDGDHCCQPCHPVPDDPQWDWDADPVNPHTDTAQWGQDPPNPDTDRPDPDDDDDPDDDDDPDDDDDPDDDDDPDDDDDPDDDDDPDDDDDDPDDDDPPDDDDDPDDDDDPDDDDDDPDPQDADEDPDDGDPPHNYHYDADPDFPDWRDWDFDDDPDPVRTPDTDTHD

Secondary structure (DSSP, 8-state):
--------STTSSSS----------S-SPPTT-------SS-BTTB-S----SSEEESSPPPGGG--S-S-TTPEEE-S----B-TT-SSB--SS----SS-----S----SSS------PPTTEEEEE-SSS-EEEEEGGGTT-S-SS-TTEEEEE-TTSSSEEEEEEEE-TTS--EEE-TT-----SS----SS----SS-----S-----S----SS----SS-----SS----SS----SS----SSSTT--EEESS---TT-SEEE---S-TT-EEEEEESSSSSGGGEEEEEE--